Protein AF-0000000079788235 (afdb_homodimer)

Nearest PDB structures (foldseek):
  8tn6-assembly1_C  TM=3.776E-01  e=1.089E+00  synthetic construct
  6ixe-assembly1_A  TM=2.478E-01  e=4.501E+00  Homo sapiens
  8tn6-assembly1_C  TM=3.774E-01  e=1.034E+00  synthetic construct
  6ixe-assembly1_A  TM=2.475E-01  e=4.055E+00  Homo sapiens

Organism: Elysia chlorotica (NCBI:txid188477)

InterPro domains:
  IPR008733 Peroxisomal biogenesis factor 11 [PF05648] (6-147)

Solvent-accessible surface area (backbone atoms only — not comparable to full-atom values): 15759 Å² total; per-residue (Å²): 112,71,66,56,52,53,48,49,51,44,53,47,61,43,30,36,67,58,47,44,53,53,44,47,51,52,24,51,52,27,47,51,48,23,51,54,25,60,73,67,67,73,41,68,69,60,22,52,32,27,48,45,49,24,49,51,38,51,52,28,46,53,57,69,45,55,64,45,39,55,43,24,46,54,48,22,68,58,30,67,70,44,83,52,62,66,55,20,50,31,52,22,51,26,25,46,35,44,25,53,22,48,53,34,45,51,52,40,48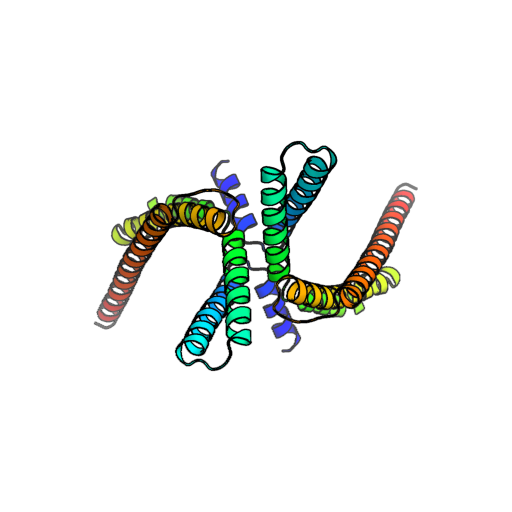,34,33,73,71,57,66,40,90,63,62,59,66,61,39,45,50,52,21,49,51,34,47,48,50,28,50,52,31,49,50,52,46,50,52,52,53,52,51,52,51,53,53,52,52,54,56,73,70,103,110,70,67,57,52,52,49,49,50,44,53,46,60,45,32,36,67,58,47,45,52,53,43,48,51,53,24,50,53,26,47,51,48,23,51,53,26,60,74,68,67,71,42,70,68,59,22,51,33,27,48,45,49,24,51,51,38,51,51,29,46,53,59,68,46,53,64,46,38,57,44,24,45,54,49,23,67,59,30,66,72,45,84,54,62,67,55,19,50,30,52,23,50,26,24,48,33,45,24,53,21,49,55,33,45,50,51,39,46,35,33,71,71,55,68,41,91,65,63,58,65,61,38,44,50,50,22,50,50,33,46,48,51,29,51,51,31,49,48,52,45,50,52,51,52,48,52,51,53,53,52,53,52,54,56,74,70,105

Radius of gyration: 24.42 Å; Cα contacts (8 Å, |Δi|>4): 331; chains: 2; bounding box: 60×58×66 Å

Sequence (316 aa):
MEVDFLDNIVKFNSLASGRDKLFRLVQYSSKFTWWYLQKYGISEELAVKLQRLSSALSTTRKFMRLGKSVDFLHGALRSIHLADHVLRYTITLSKLNQSVYLLFDHIVWAGRVGLAVIDKDKWGNLSARFWMVTIILNIIRDLYEIVGILFSEIRLRNMEVDFLDNIVKFNSLASGRDKLFRLVQYSSKFTWWYLQKYGISEELAVKLQRLSSALSTTRKFMRLGKSVDFLHGALRSIHLADHVLRYTITLSKLNQSVYLLFDHIVWAGRVGLAVIDKDKWGNLSARFWMVTIILNIIRDLYEIVGILFSEIRLRN

Secondary structure (DSSP, 8-state):
-HHHHHHHHHHHHHBHHHHHHHHHHHHHHHHHHHHHHHHHTS-HHHHHHHHHHHHHHHHHHHHHTTTHHHHHHHHHHHHTT-SSHHHHHHHHHHHHHHHHHHHHHHHHHHHHTTSS---HHHHHHHHHHHHHHHHHHHHHHHHHHHHHHHHHHHHHH-/-HHHHHHHHHHHHHBHHHHHHHHHHHHHHHHHHHHHHHHHTS-HHHHHHHHHHHHHHHHHHHHHTTTHHHHHHHHHHHHTT-SSHHHHHHHHHHHHHHHHHHHHHHHHHHHHTTSS---HHHHHHHHHHHHHHHHHHHHHHHHHHHHHHHHHHHHHH-

Structure (mmCIF, N/CA/C/O backbone):
data_AF-0000000079788235-model_v1
#
loop_
_entity.id
_entity.type
_entity.pdbx_description
1 polymer 'Peroxisomal membrane protein PEX16'
#
loop_
_atom_site.group_PDB
_atom_site.id
_atom_site.type_symbol
_atom_site.label_atom_id
_atom_site.label_alt_id
_atom_site.label_comp_id
_atom_site.label_asym_id
_atom_site.label_entity_id
_atom_site.label_seq_id
_atom_site.pdbx_PDB_ins_code
_atom_site.Cartn_x
_atom_site.Cartn_y
_atom_site.Cartn_z
_atom_site.occupancy
_atom_site.B_iso_or_equiv
_atom_site.auth_seq_id
_atom_site.auth_comp_id
_atom_site.auth_asym_id
_atom_site.auth_atom_id
_atom_site.pdbx_PDB_model_num
ATOM 1 N N . MET A 1 1 ? -23.844 14.531 -9.953 1 56.38 1 MET A N 1
ATOM 2 C CA . MET A 1 1 ? -22.906 13.758 -10.766 1 56.38 1 MET A CA 1
ATOM 3 C C . MET A 1 1 ? -21.484 13.875 -10.219 1 56.38 1 MET A C 1
ATOM 5 O O . MET A 1 1 ? -20.781 12.875 -10.102 1 56.38 1 MET A O 1
ATOM 9 N N . GLU A 1 2 ? -20.969 15.086 -9.828 1 63.16 2 GLU A N 1
ATOM 10 C CA . GLU A 1 2 ? -19.641 15.344 -9.289 1 63.16 2 GLU A CA 1
ATOM 11 C C . GLU A 1 2 ? -19.453 14.672 -7.93 1 63.16 2 GLU A C 1
ATOM 13 O O . GLU A 1 2 ? -18.422 14.047 -7.672 1 63.16 2 GLU A O 1
ATOM 18 N N . VAL A 1 3 ? -20.547 14.602 -7.184 1 67.44 3 VAL A N 1
ATOM 19 C CA . VAL A 1 3 ? -20.5 14.008 -5.852 1 67.44 3 VAL A CA 1
ATOM 20 C C . VAL A 1 3 ? -20.406 12.484 -5.961 1 67.44 3 VAL A C 1
ATOM 22 O O . VAL A 1 3 ? -19.641 11.852 -5.219 1 67.44 3 VAL A O 1
ATOM 25 N N . ASP A 1 4 ? -20.953 12.023 -6.977 1 78.88 4 ASP A N 1
ATOM 26 C CA . ASP A 1 4 ? -20.922 10.578 -7.195 1 78.88 4 ASP A CA 1
ATOM 27 C C . ASP A 1 4 ? -19.516 10.117 -7.59 1 78.88 4 ASP A C 1
ATOM 29 O O . ASP A 1 4 ? -19.047 9.086 -7.113 1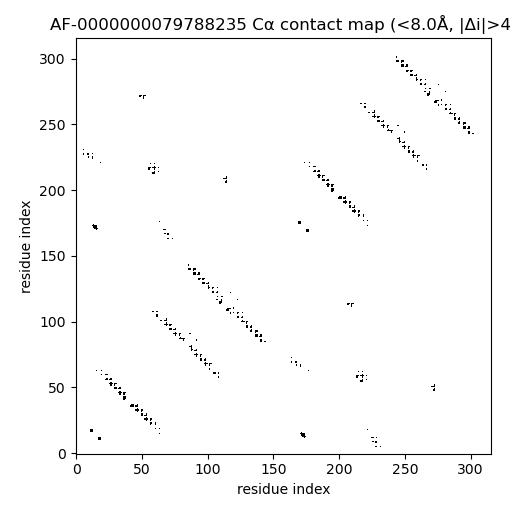 78.88 4 ASP A O 1
ATOM 33 N N . PHE A 1 5 ? -18.906 11.008 -8.445 1 83.44 5 PHE A N 1
ATOM 34 C CA . PHE A 1 5 ? -17.547 10.68 -8.883 1 83.44 5 PHE A CA 1
ATOM 35 C C . PHE A 1 5 ? -16.594 10.688 -7.699 1 83.44 5 PHE A C 1
ATOM 37 O O . PHE A 1 5 ? -15.781 9.773 -7.539 1 83.44 5 PHE A O 1
ATOM 44 N N . LEU A 1 6 ? -16.688 11.695 -6.891 1 84 6 LEU A N 1
ATOM 45 C CA . LEU A 1 6 ? -15.82 11.812 -5.727 1 84 6 LEU A CA 1
ATOM 46 C C . LEU A 1 6 ? -16.047 10.664 -4.754 1 84 6 LEU A C 1
ATOM 48 O O . LEU A 1 6 ? -15.102 10.148 -4.156 1 84 6 LEU A O 1
ATOM 52 N N . ASP A 1 7 ? -17.234 10.25 -4.711 1 87.31 7 ASP A N 1
ATOM 53 C CA . ASP A 1 7 ? -17.562 9.133 -3.836 1 87.31 7 ASP A CA 1
ATOM 54 C C . ASP A 1 7 ? -16.922 7.84 -4.34 1 87.31 7 ASP A C 1
ATOM 56 O O . ASP A 1 7 ? -16.453 7.02 -3.545 1 87.31 7 ASP A O 1
ATOM 60 N N . ASN A 1 8 ? -16.953 7.738 -5.566 1 87.75 8 ASN A N 1
ATOM 61 C CA . ASN A 1 8 ? -16.344 6.547 -6.156 1 87.75 8 ASN A CA 1
ATOM 62 C C . ASN A 1 8 ? -14.828 6.535 -5.957 1 87.75 8 ASN A C 1
ATOM 64 O O . ASN A 1 8 ? -14.234 5.477 -5.73 1 87.75 8 ASN A O 1
ATOM 68 N N . ILE A 1 9 ? -14.266 7.676 -6.066 1 87.94 9 ILE A N 1
ATOM 69 C CA . ILE A 1 9 ? -12.828 7.781 -5.867 1 87.94 9 ILE A CA 1
ATOM 70 C C . ILE A 1 9 ? -12.484 7.445 -4.418 1 87.94 9 ILE A C 1
ATOM 72 O O . ILE A 1 9 ? -11.523 6.719 -4.152 1 87.94 9 ILE A O 1
ATOM 76 N N . VAL A 1 10 ? -13.258 7.953 -3.553 1 87.12 10 VAL A N 1
ATOM 77 C CA . VAL A 1 10 ? -13.023 7.711 -2.133 1 87.12 10 VAL A CA 1
ATOM 78 C C . VAL A 1 10 ? -13.164 6.223 -1.831 1 87.12 10 VAL A C 1
ATOM 80 O O . VAL A 1 10 ? -12.352 5.652 -1.094 1 87.12 10 VAL A O 1
ATOM 83 N N . LYS A 1 11 ? -14.164 5.648 -2.385 1 86.94 11 LYS A N 1
ATOM 84 C CA . LYS A 1 11 ? -14.359 4.211 -2.205 1 86.94 11 LYS A CA 1
ATOM 85 C C . LYS A 1 11 ? -13.18 3.422 -2.764 1 86.94 11 LYS A C 1
ATOM 87 O O . LYS A 1 11 ? -12.68 2.502 -2.113 1 86.94 11 LYS A O 1
ATOM 92 N N . PHE A 1 12 ? -12.797 3.814 -3.934 1 87.75 12 PHE A N 1
ATOM 93 C CA . PHE A 1 12 ? -11.648 3.162 -4.551 1 87.75 12 PHE A CA 1
ATOM 94 C C . PHE A 1 12 ? -10.414 3.281 -3.662 1 87.75 12 PHE A C 1
ATOM 96 O O . PHE A 1 12 ? -9.688 2.307 -3.465 1 87.75 12 PHE A O 1
ATOM 103 N N . ASN A 1 13 ? -10.211 4.43 -3.09 1 86 13 ASN A N 1
ATOM 104 C CA . ASN A 1 13 ? -9.047 4.703 -2.256 1 86 13 ASN A CA 1
ATOM 105 C C . ASN A 1 13 ? -9.055 3.855 -0.988 1 86 13 ASN A C 1
ATOM 107 O O . ASN A 1 13 ? -8.008 3.658 -0.364 1 86 13 ASN A O 1
ATOM 111 N N . SER A 1 14 ? -10.188 3.387 -0.665 1 86.56 14 SER A N 1
ATOM 112 C CA . SER A 1 14 ? -10.281 2.637 0.583 1 86.56 14 SER A CA 1
ATOM 113 C C . SER A 1 14 ? -9.969 1.161 0.366 1 86.56 14 SER A C 1
ATOM 115 O O . SER A 1 14 ? -9.734 0.422 1.326 1 86.56 14 SER A O 1
ATOM 117 N N . LEU A 1 15 ? -9.852 0.758 -0.857 1 84.94 15 LEU A N 1
ATOM 118 C CA . LEU A 1 15 ? -9.656 -0.653 -1.176 1 84.94 15 LEU A CA 1
ATOM 119 C C . LEU A 1 15 ? -8.188 -0.95 -1.463 1 84.94 15 LEU A C 1
ATOM 121 O O . LEU A 1 15 ? -7.605 -0.377 -2.387 1 84.94 15 LEU A O 1
ATOM 125 N N . ALA A 1 16 ? -7.637 -1.923 -0.785 1 86.19 16 ALA A N 1
ATOM 126 C CA . ALA A 1 16 ? -6.25 -2.33 -1.005 1 86.19 16 ALA A CA 1
ATOM 127 C C . ALA A 1 16 ? -6.094 -3.033 -2.352 1 86.19 16 ALA A C 1
ATOM 129 O O . ALA A 1 16 ? -5.129 -2.783 -3.08 1 86.19 16 ALA A O 1
ATOM 130 N N . SER A 1 17 ? -7.051 -3.877 -2.719 1 86.25 17 SER A N 1
ATOM 131 C CA . SER A 1 17 ? -6.965 -4.668 -3.943 1 86.25 17 SER A CA 1
ATOM 132 C C . SER A 1 17 ? -7.02 -3.777 -5.18 1 86.25 17 SER A C 1
ATOM 134 O O . SER A 1 17 ? -6.293 -4.012 -6.152 1 86.25 17 SER A O 1
ATOM 136 N N . GLY A 1 18 ? -7.883 -2.832 -5.152 1 87.75 18 GLY A N 1
ATOM 137 C CA . GLY A 1 18 ? -7.953 -1.895 -6.262 1 87.75 18 GLY A CA 1
ATOM 138 C C . GLY A 1 18 ? -6.672 -1.114 -6.473 1 87.75 18 GLY A C 1
ATOM 139 O O . GLY A 1 18 ? -6.188 -0.995 -7.598 1 87.75 18 GLY A O 1
ATOM 140 N N . ARG A 1 19 ? -6.113 -0.685 -5.445 1 92 19 ARG A N 1
ATOM 141 C CA . ARG A 1 19 ? -4.871 0.078 -5.523 1 92 19 ARG A CA 1
ATOM 142 C C . ARG A 1 19 ? -3.723 -0.793 -6.023 1 92 19 ARG A C 1
ATOM 144 O O . ARG A 1 19 ? -2.887 -0.34 -6.809 1 92 19 ARG A O 1
ATOM 151 N N . ASP A 1 20 ? -3.689 -1.951 -5.57 1 93.19 20 ASP A N 1
ATOM 152 C CA . ASP A 1 20 ? -2.658 -2.873 -6.031 1 93.19 20 ASP A CA 1
ATOM 153 C C . ASP A 1 20 ? -2.715 -3.043 -7.551 1 93.19 20 ASP A C 1
ATOM 155 O O . ASP A 1 20 ? -1.677 -3.076 -8.211 1 93.19 20 ASP A O 1
ATOM 159 N N . LYS A 1 21 ? -3.936 -3.141 -8.078 1 94.19 21 LYS A N 1
ATOM 160 C CA . LYS A 1 21 ? -4.094 -3.291 -9.523 1 94.19 21 LYS A CA 1
ATOM 161 C C . LYS A 1 21 ? -3.576 -2.061 -10.266 1 94.19 21 LYS A C 1
ATOM 163 O O . LYS A 1 21 ? -2.941 -2.184 -11.312 1 94.19 21 LYS A O 1
ATOM 168 N N . LEU A 1 22 ? -3.906 -0.976 -9.773 1 95.5 22 LEU A N 1
ATOM 169 C CA . LEU A 1 22 ? -3.432 0.268 -10.375 1 95.5 22 LEU A CA 1
ATOM 170 C C . LEU A 1 22 ? -1.91 0.353 -10.32 1 95.5 22 LEU A C 1
ATOM 172 O O . LEU A 1 22 ? -1.268 0.696 -11.312 1 95.5 22 LEU A O 1
ATOM 176 N N . PHE A 1 23 ? -1.362 0.051 -9.219 1 97.25 23 PHE A N 1
ATOM 177 C CA . PHE A 1 23 ? 0.086 0.106 -9.055 1 97.25 23 PHE A CA 1
ATOM 178 C C . PHE A 1 23 ? 0.77 -0.907 -9.969 1 97.25 23 PHE A C 1
ATOM 180 O O . PHE A 1 23 ? 1.839 -0.633 -10.516 1 97.25 23 PHE A O 1
ATOM 187 N N . ARG A 1 24 ? 0.139 -1.961 -10.109 1 97 24 ARG A N 1
ATOM 188 C CA . ARG A 1 24 ? 0.668 -2.975 -11.016 1 97 24 ARG A CA 1
ATOM 189 C C . ARG A 1 24 ? 0.716 -2.459 -12.445 1 97 24 ARG A C 1
ATOM 191 O O . ARG A 1 24 ? 1.7 -2.674 -13.156 1 97 24 ARG A O 1
ATOM 198 N N . LEU A 1 25 ? -0.295 -1.883 -12.82 1 97.38 25 LEU A N 1
ATOM 199 C CA . LEU A 1 25 ? -0.36 -1.326 -14.164 1 97.38 25 LEU A CA 1
ATOM 200 C C . LEU A 1 25 ? 0.751 -0.305 -14.391 1 97.38 25 LEU A C 1
ATOM 202 O O . LEU A 1 25 ? 1.439 -0.341 -15.414 1 97.38 25 LEU A O 1
ATOM 206 N N . VAL A 1 26 ? 0.908 0.549 -13.492 1 98 26 VAL A N 1
ATOM 207 C CA . VAL A 1 26 ? 1.925 1.588 -13.609 1 98 26 VAL A CA 1
ATOM 208 C C . VAL A 1 26 ? 3.314 0.958 -13.57 1 98 26 VAL A C 1
ATOM 210 O O . VAL A 1 26 ? 4.203 1.348 -14.328 1 98 26 VAL A O 1
ATOM 213 N N . GLN A 1 27 ? 3.477 0.046 -12.734 1 98.06 27 GLN A N 1
ATOM 214 C CA . GLN A 1 27 ? 4.758 -0.638 -12.602 1 98.06 27 GLN A CA 1
ATOM 215 C C . GLN A 1 27 ? 5.195 -1.252 -13.922 1 98.06 27 GLN A C 1
ATOM 217 O O . GLN A 1 27 ? 6.309 -1.002 -14.398 1 98.06 27 GLN A O 1
ATOM 222 N N . TYR A 1 28 ? 4.34 -1.96 -14.523 1 97.5 28 TYR A N 1
ATOM 223 C CA . TYR A 1 28 ? 4.711 -2.699 -15.727 1 97.5 28 TYR A CA 1
ATOM 224 C C . TYR A 1 28 ? 4.801 -1.77 -16.922 1 97.5 28 TYR A C 1
ATOM 226 O O . TYR A 1 28 ? 5.598 -2 -17.844 1 97.5 28 TYR A O 1
ATOM 234 N N . SER A 1 29 ? 3.926 -0.789 -16.938 1 98.31 29 SER A N 1
ATOM 235 C CA . SER A 1 29 ? 4.098 0.235 -17.969 1 98.31 29 SER A CA 1
ATOM 236 C C . SER A 1 29 ? 5.469 0.9 -17.859 1 98.31 29 SER A C 1
ATOM 238 O O . SER A 1 29 ? 6.125 1.146 -18.859 1 98.31 29 SER A O 1
ATOM 240 N N . SER A 1 30 ? 5.875 1.156 -16.656 1 98.19 30 SER A N 1
ATOM 241 C CA . SER A 1 30 ? 7.191 1.747 -16.422 1 98.19 30 SER A CA 1
ATOM 242 C C . SER A 1 30 ? 8.305 0.798 -16.844 1 98.19 30 SER A C 1
ATOM 244 O O . SER A 1 30 ? 9.289 1.222 -17.453 1 98.19 30 SER A O 1
ATOM 246 N N . LYS A 1 31 ? 8.125 -0.399 -16.516 1 97.69 31 LYS A N 1
ATOM 247 C CA . LYS A 1 31 ? 9.125 -1.396 -16.891 1 97.69 31 LYS A CA 1
ATOM 248 C C . LYS A 1 31 ? 9.266 -1.49 -18.406 1 97.69 31 LYS A C 1
ATOM 250 O O . LYS A 1 31 ? 10.383 -1.529 -18.922 1 97.69 31 LYS A O 1
ATOM 255 N N . PHE A 1 32 ? 8.148 -1.512 -19.016 1 98.12 32 PHE A N 1
ATOM 256 C CA . PHE A 1 32 ? 8.172 -1.577 -20.469 1 98.12 32 PHE A CA 1
ATOM 257 C C . PHE A 1 32 ? 8.852 -0.344 -21.047 1 98.12 32 PHE A C 1
ATOM 259 O O . PHE A 1 32 ? 9.672 -0.455 -21.969 1 98.12 32 PHE A O 1
ATOM 266 N N . THR A 1 33 ? 8.523 0.75 -20.531 1 98.06 33 THR A N 1
ATOM 267 C CA . THR A 1 33 ? 9.023 2.012 -21.078 1 98.06 33 THR A CA 1
ATOM 268 C C . THR A 1 33 ? 10.523 2.131 -20.859 1 98.06 33 THR A C 1
ATOM 270 O O .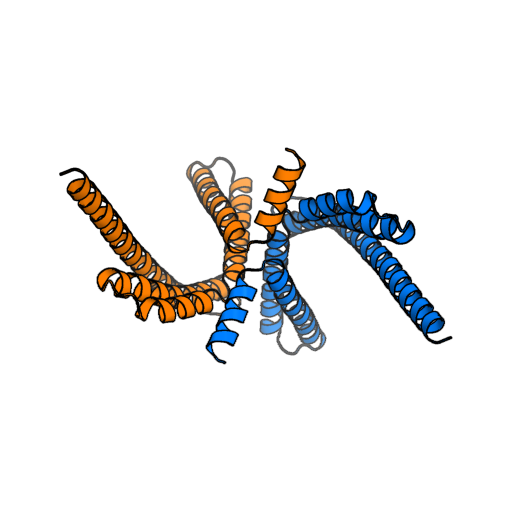 THR A 1 33 ? 11.258 2.559 -21.75 1 98.06 33 THR A O 1
ATOM 273 N N . TRP A 1 34 ? 10.984 1.759 -19.625 1 97.31 34 TRP A N 1
ATOM 274 C CA . TRP A 1 34 ? 12.422 1.911 -19.438 1 97.31 34 TRP A CA 1
ATOM 275 C C . TRP A 1 34 ? 13.195 0.898 -20.281 1 97.31 34 TRP A C 1
ATOM 277 O O . TRP A 1 34 ? 14.297 1.187 -20.75 1 97.31 34 TRP A O 1
ATOM 287 N N . TRP A 1 35 ? 12.68 -0.267 -20.453 1 97.25 35 TRP A N 1
ATOM 288 C CA . TRP A 1 35 ? 13.289 -1.229 -21.359 1 97.25 35 TRP A CA 1
ATOM 289 C C . TRP A 1 35 ? 13.414 -0.645 -22.766 1 97.25 35 TRP A C 1
ATOM 291 O O . TRP A 1 35 ? 14.477 -0.714 -23.375 1 97.25 35 TRP A O 1
ATOM 301 N N . TYR A 1 36 ? 12.281 -0.079 -23.219 1 97.62 36 TYR A N 1
ATOM 302 C CA . TYR A 1 36 ? 12.219 0.519 -24.547 1 97.62 36 TYR A CA 1
ATOM 303 C C . TYR A 1 36 ? 13.242 1.64 -24.688 1 97.62 36 TYR A C 1
ATOM 305 O O . TYR A 1 36 ? 13.945 1.727 -25.688 1 97.62 36 TYR A O 1
ATOM 313 N N . LEU A 1 37 ? 13.328 2.459 -23.719 1 97.88 37 LEU A N 1
ATOM 314 C CA . LEU A 1 37 ? 14.266 3.58 -23.734 1 97.88 37 LEU A CA 1
ATOM 315 C C . LEU A 1 37 ? 15.711 3.084 -23.75 1 97.88 37 LEU A C 1
ATOM 317 O O . LEU A 1 37 ? 16.547 3.648 -24.453 1 97.88 37 LEU A O 1
ATOM 321 N N . GLN A 1 38 ? 15.984 2.1 -23 1 96.81 38 GLN A N 1
ATOM 322 C CA . GLN A 1 38 ? 17.328 1.535 -22.969 1 96.81 38 GLN A CA 1
ATOM 323 C C . GLN A 1 38 ? 17.672 0.848 -24.297 1 96.81 38 GLN A C 1
ATOM 325 O O . GLN A 1 38 ? 18.781 1.001 -24.812 1 96.81 38 GLN A O 1
ATOM 330 N N . LYS A 1 39 ? 16.75 0.165 -24.797 1 96.88 39 LYS A N 1
ATOM 331 C CA . LYS A 1 39 ? 16.953 -0.575 -26.031 1 96.88 39 LYS A CA 1
ATOM 332 C C . LYS A 1 39 ? 17.312 0.368 -27.188 1 96.88 39 LYS A C 1
ATOM 334 O O . LYS A 1 39 ? 18.188 0.068 -28 1 96.88 39 LYS A O 1
ATOM 339 N N . TYR A 1 40 ? 16.75 1.46 -27.203 1 97.25 40 TYR A N 1
ATOM 340 C CA . TYR A 1 40 ? 16.922 2.348 -28.344 1 97.25 40 TYR A CA 1
ATOM 341 C C . TYR A 1 40 ? 17.797 3.541 -27.984 1 97.25 40 TYR A C 1
ATOM 343 O O . TYR A 1 40 ? 17.969 4.457 -28.797 1 97.25 40 TYR A O 1
ATOM 351 N N . GLY A 1 41 ? 18.25 3.619 -26.828 1 94.75 41 GLY A N 1
ATOM 352 C CA . GLY A 1 41 ? 19.203 4.633 -26.406 1 94.75 41 GLY A CA 1
ATOM 353 C C . GLY A 1 41 ? 18.625 6.035 -26.438 1 94.75 41 GLY A C 1
ATOM 354 O O . GLY A 1 41 ? 19.297 6.984 -26.844 1 94.75 41 GLY A O 1
ATOM 355 N N . ILE A 1 42 ? 17.406 6.211 -26.109 1 95.44 42 ILE A N 1
ATOM 356 C CA . ILE A 1 42 ? 16.719 7.492 -26.25 1 95.44 42 ILE A CA 1
ATOM 357 C C . ILE A 1 42 ? 17.078 8.391 -25.062 1 95.44 42 ILE A C 1
ATOM 359 O O . ILE A 1 42 ? 17.484 9.539 -25.25 1 95.44 42 ILE A O 1
ATOM 363 N N . SER A 1 43 ? 16.906 8.023 -23.734 1 95.69 43 SER A N 1
ATOM 364 C CA . SER A 1 43 ? 17.172 8.797 -22.516 1 95.69 43 SER A CA 1
ATOM 365 C C . SER A 1 43 ? 17.547 7.895 -21.359 1 95.69 43 SER A C 1
ATOM 367 O O . SER A 1 43 ? 16.688 7.238 -20.766 1 95.69 43 SER A O 1
ATOM 369 N N . GLU A 1 44 ? 18.719 8.016 -21 1 95.56 44 GLU A N 1
ATOM 370 C CA . GLU A 1 44 ? 19.203 7.207 -19.875 1 95.56 44 GLU A CA 1
ATOM 371 C C . GLU A 1 44 ? 18.656 7.715 -18.547 1 95.56 44 GLU A C 1
ATOM 373 O O . GLU A 1 44 ? 18.312 6.922 -17.656 1 95.56 44 GLU A O 1
ATOM 378 N N . GLU A 1 45 ? 18.594 8.977 -18.453 1 95.94 45 GLU A N 1
ATOM 379 C CA . GLU A 1 45 ? 18.094 9.578 -17.219 1 95.94 45 GLU A CA 1
ATOM 380 C C . GLU A 1 45 ? 16.656 9.148 -16.953 1 95.94 45 GLU A C 1
ATOM 382 O O . GLU A 1 45 ? 16.328 8.727 -15.844 1 95.94 45 GLU A O 1
ATOM 387 N N . LEU A 1 46 ? 15.828 9.234 -17.984 1 96.62 46 LEU A N 1
ATOM 388 C CA . LEU A 1 46 ? 14.438 8.844 -17.828 1 96.62 46 LEU A CA 1
ATOM 389 C C . LEU A 1 46 ? 14.32 7.348 -17.547 1 96.62 46 LEU A C 1
ATOM 391 O O . LEU A 1 46 ? 13.469 6.918 -16.766 1 96.62 46 LEU A O 1
ATOM 395 N N . ALA A 1 47 ? 15.109 6.574 -18.188 1 97.75 47 ALA A N 1
ATOM 396 C CA . ALA A 1 47 ? 15.102 5.129 -17.969 1 97.75 47 ALA A CA 1
ATOM 397 C C . ALA A 1 47 ? 15.391 4.805 -16.5 1 97.75 47 ALA A C 1
ATOM 399 O O . ALA A 1 47 ? 14.711 3.967 -15.898 1 97.75 47 ALA A O 1
ATOM 400 N N . VAL A 1 48 ? 16.344 5.512 -15.961 1 97.25 48 VAL A N 1
ATOM 401 C CA . VAL A 1 48 ? 16.734 5.27 -14.57 1 97.25 48 VAL A CA 1
ATOM 402 C C . VAL A 1 48 ? 15.586 5.672 -13.641 1 97.25 48 VAL A C 1
ATOM 404 O O . VAL A 1 48 ? 15.281 4.965 -12.68 1 97.25 48 VAL A O 1
ATOM 407 N N . LYS A 1 49 ? 14.953 6.77 -13.93 1 97.56 49 LYS A N 1
ATOM 408 C CA . LYS A 1 49 ? 13.828 7.227 -13.125 1 97.56 49 LYS A CA 1
ATOM 409 C C . LYS A 1 49 ? 12.68 6.223 -13.172 1 97.56 49 LYS A C 1
ATOM 411 O O . LYS A 1 49 ? 12.047 5.949 -12.148 1 97.56 49 LYS A O 1
ATOM 416 N N . LEU A 1 50 ? 12.469 5.715 -14.352 1 98 50 LEU A N 1
ATOM 417 C CA . LEU A 1 50 ? 11.383 4.746 -14.508 1 98 50 LEU A CA 1
ATOM 418 C C . LEU A 1 50 ? 11.727 3.439 -13.797 1 98 50 LEU A C 1
ATOM 420 O O . LEU A 1 50 ? 10.836 2.764 -13.273 1 98 50 LEU A O 1
ATOM 424 N N . GLN A 1 51 ? 12.969 3.1 -13.711 1 97.56 51 GLN A N 1
ATOM 425 C CA . GLN A 1 51 ? 13.398 1.93 -12.953 1 97.56 51 GLN A CA 1
ATOM 426 C C . GLN A 1 51 ? 13.164 2.125 -11.461 1 97.56 51 GLN A C 1
ATOM 428 O O . GLN A 1 51 ? 12.695 1.214 -10.773 1 97.56 51 GLN A O 1
ATOM 433 N N . ARG A 1 52 ? 13.469 3.281 -11.031 1 96.69 52 ARG A N 1
ATOM 434 C CA . ARG A 1 52 ? 13.25 3.598 -9.625 1 96.69 52 ARG A CA 1
ATOM 435 C C . ARG A 1 52 ? 11.766 3.566 -9.281 1 96.69 52 ARG A C 1
ATOM 437 O O . ARG A 1 52 ? 11.375 3.053 -8.234 1 96.69 52 ARG A O 1
ATOM 444 N N . LEU A 1 53 ? 11.016 4.082 -10.18 1 97.56 53 LEU A N 1
ATOM 445 C CA . LEU A 1 53 ? 9.57 4.078 -9.961 1 97.56 53 LEU A CA 1
ATOM 446 C C . LEU A 1 53 ? 9.031 2.654 -9.93 1 97.56 53 LEU A C 1
ATOM 448 O O . LEU A 1 53 ? 8.25 2.303 -9.047 1 97.56 53 LEU A O 1
ATOM 452 N N . SER A 1 54 ? 9.469 1.896 -10.906 1 97.5 54 SER A N 1
ATOM 453 C CA . SER A 1 54 ? 8.992 0.516 -10.953 1 97.5 54 SER A CA 1
ATOM 454 C C . SER A 1 54 ? 9.422 -0.257 -9.711 1 97.5 54 SER A C 1
ATOM 456 O O . SER A 1 54 ? 8.664 -1.069 -9.188 1 97.5 54 SER A O 1
ATOM 458 N N . SER A 1 55 ? 10.578 0.008 -9.227 1 96.31 55 SER A N 1
ATOM 459 C CA . SER A 1 55 ? 11.07 -0.659 -8.023 1 96.31 55 SER A CA 1
ATOM 460 C C . SER A 1 55 ? 10.281 -0.228 -6.789 1 96.31 55 SER A C 1
ATOM 462 O O . SER A 1 55 ? 9.961 -1.052 -5.93 1 96.31 55 SER A O 1
ATOM 464 N N . ALA A 1 56 ? 9.984 1.016 -6.73 1 97.12 56 ALA A N 1
ATOM 465 C CA . ALA A 1 56 ? 9.18 1.531 -5.625 1 97.12 56 ALA A CA 1
ATOM 466 C C . ALA A 1 56 ? 7.785 0.915 -5.625 1 97.12 56 ALA A C 1
ATOM 468 O O . ALA A 1 56 ? 7.262 0.546 -4.57 1 97.12 56 ALA A O 1
ATOM 469 N N . LEU A 1 57 ? 7.266 0.812 -6.773 1 97.81 57 LEU A N 1
ATOM 470 C CA . LEU A 1 57 ? 5.934 0.223 -6.895 1 97.81 57 LEU A CA 1
ATOM 471 C C . LEU A 1 57 ? 5.969 -1.268 -6.57 1 97.81 57 LEU A C 1
ATOM 473 O O . LEU A 1 57 ? 5.043 -1.792 -5.945 1 97.81 57 LEU A O 1
ATOM 477 N N . SER A 1 58 ? 7.023 -1.932 -7.012 1 97.38 58 SER A N 1
ATOM 478 C CA . SER A 1 58 ? 7.195 -3.342 -6.676 1 97.38 58 SER A CA 1
ATOM 479 C C . SER A 1 58 ? 7.262 -3.547 -5.164 1 97.38 58 SER A C 1
ATOM 481 O O . SER A 1 58 ? 6.578 -4.418 -4.621 1 97.38 58 SER A O 1
ATOM 483 N N . THR A 1 59 ? 7.977 -2.732 -4.508 1 97.38 59 THR A N 1
ATOM 484 C CA . THR A 1 59 ? 8.094 -2.785 -3.055 1 97.38 59 THR A CA 1
ATOM 485 C C . THR A 1 59 ? 6.742 -2.525 -2.395 1 97.38 59 THR A C 1
ATOM 487 O O . THR A 1 59 ? 6.332 -3.266 -1.498 1 97.38 59 THR A O 1
ATOM 490 N N . THR A 1 60 ? 6.102 -1.495 -2.863 1 97.38 60 THR A N 1
ATOM 491 C CA . THR A 1 60 ? 4.789 -1.147 -2.328 1 97.38 60 THR A CA 1
ATOM 492 C C . THR A 1 60 ? 3.828 -2.324 -2.447 1 97.38 60 THR A C 1
ATOM 494 O O . THR A 1 60 ? 3.143 -2.674 -1.485 1 97.38 60 THR A O 1
ATOM 497 N N . ARG A 1 61 ? 3.84 -2.908 -3.561 1 95.94 61 ARG A N 1
ATOM 498 C CA . ARG A 1 61 ? 2.928 -4.023 -3.799 1 95.94 61 ARG A CA 1
ATOM 499 C C . ARG A 1 61 ? 3.271 -5.211 -2.906 1 95.94 61 ARG A C 1
ATOM 501 O O . ARG A 1 61 ? 2.379 -5.93 -2.447 1 95.94 61 ARG A O 1
ATOM 508 N N . LYS A 1 62 ? 4.512 -5.395 -2.629 1 96.38 62 LYS A N 1
ATOM 509 C CA . LYS A 1 62 ? 4.902 -6.48 -1.735 1 96.38 62 LYS A CA 1
ATOM 510 C C . LYS A 1 62 ? 4.348 -6.262 -0.331 1 96.38 62 LYS A C 1
ATOM 512 O O . LYS A 1 62 ? 3.838 -7.195 0.292 1 96.38 62 LYS A O 1
ATOM 517 N N . PHE A 1 63 ? 4.383 -5.039 0.055 1 96.25 63 PHE A N 1
ATOM 518 C CA . PHE A 1 63 ? 3.867 -4.73 1.383 1 96.25 63 PHE A CA 1
ATOM 519 C C . PHE A 1 63 ? 2.346 -4.82 1.406 1 96.25 63 PHE A C 1
ATOM 521 O O . PHE A 1 63 ? 1.761 -5.277 2.391 1 96.25 63 PHE A O 1
ATOM 528 N N . MET A 1 64 ? 1.797 -4.395 0.369 1 94.38 64 MET A N 1
ATOM 529 C CA . MET A 1 64 ? 0.339 -4.43 0.306 1 94.38 64 MET A CA 1
ATOM 530 C C . MET A 1 64 ? -0.169 -5.867 0.253 1 94.38 64 MET A C 1
ATOM 532 O O . MET A 1 64 ? -1.341 -6.129 0.53 1 94.38 64 MET A O 1
ATOM 536 N N . ARG A 1 65 ? 0.687 -6.73 -0.142 1 93.94 65 ARG A N 1
ATOM 537 C CA . ARG A 1 65 ? 0.277 -8.125 -0.245 1 93.94 65 ARG A CA 1
ATOM 538 C C . ARG A 1 65 ? 0.672 -8.906 1.005 1 93.94 65 ARG A C 1
ATOM 540 O O . ARG A 1 65 ? 0.354 -10.094 1.131 1 93.94 65 ARG A O 1
ATOM 547 N N . LEU A 1 66 ? 1.253 -8.156 1.864 1 92.81 66 LEU A N 1
ATOM 548 C CA . LEU A 1 66 ? 1.516 -8.812 3.141 1 92.81 66 LEU A CA 1
ATOM 549 C C . LEU A 1 66 ? 0.213 -9.242 3.811 1 92.81 66 LEU A C 1
ATOM 551 O O . LEU A 1 66 ? -0.732 -8.453 3.896 1 92.81 66 LEU A O 1
ATOM 555 N N . GLY A 1 67 ? 0.119 -10.484 4.219 1 90.25 67 GLY A N 1
ATOM 556 C CA . GLY A 1 67 ? -1.09 -10.992 4.848 1 90.25 67 GLY A CA 1
ATOM 557 C C . GLY A 1 67 ? -2.025 -11.68 3.869 1 90.25 67 GLY A C 1
ATOM 558 O O . GLY A 1 67 ? -2.928 -12.406 4.277 1 90.25 67 GLY A O 1
ATOM 559 N N . LYS A 1 68 ? -1.824 -11.383 2.617 1 93.56 68 LYS A N 1
ATOM 560 C CA . LYS A 1 68 ? -2.695 -11.992 1.617 1 93.56 68 LYS A CA 1
ATOM 561 C C . LYS A 1 68 ? -2.559 -13.516 1.624 1 93.56 68 LYS A C 1
ATOM 563 O O . LYS A 1 68 ? -3.475 -14.227 1.207 1 93.56 68 LYS A O 1
ATOM 568 N N . SER A 1 69 ? -1.437 -14 2.066 1 94.25 69 SER A N 1
ATOM 569 C CA . SER A 1 69 ? -1.282 -15.445 2.188 1 94.25 69 SER A CA 1
ATOM 570 C C . SER A 1 69 ? -2.361 -16.047 3.084 1 94.25 69 SER A C 1
ATOM 572 O O . SER A 1 69 ? -2.887 -17.125 2.799 1 94.25 69 SER A O 1
ATOM 574 N N . VAL A 1 70 ? -2.645 -15.297 4.117 1 92.62 70 VAL A N 1
ATOM 575 C CA . VAL A 1 70 ? -3.674 -15.75 5.043 1 92.62 70 VAL A CA 1
ATOM 576 C C . VAL A 1 70 ? -5.035 -15.734 4.355 1 92.62 70 VAL A C 1
ATOM 578 O O . VAL A 1 70 ? -5.852 -16.641 4.551 1 92.62 70 VAL A O 1
ATOM 581 N N . ASP A 1 71 ? -5.234 -14.703 3.584 1 93.06 71 ASP A N 1
ATOM 582 C CA . ASP A 1 71 ? -6.477 -14.633 2.82 1 93.06 71 ASP A CA 1
ATOM 583 C C . ASP A 1 71 ? -6.625 -15.844 1.9 1 93.06 71 ASP A C 1
ATOM 585 O O . ASP A 1 71 ? -7.715 -16.406 1.779 1 93.06 71 ASP A O 1
ATOM 589 N N . PHE A 1 72 ? -5.547 -16.156 1.3 1 95.06 72 PHE A N 1
ATOM 590 C CA . PHE A 1 72 ? -5.578 -17.297 0.38 1 95.06 72 PHE A CA 1
ATOM 591 C C . PHE A 1 72 ? -5.844 -18.594 1.13 1 95.06 72 PHE A C 1
ATOM 593 O O . PHE A 1 72 ? -6.621 -19.438 0.672 1 95.06 72 PHE A O 1
ATOM 600 N N . LEU A 1 73 ? -5.207 -18.766 2.223 1 93.94 73 LEU A N 1
ATOM 601 C CA . LEU A 1 73 ? -5.422 -19.953 3.027 1 93.94 73 LEU A CA 1
ATOM 602 C C . LEU A 1 73 ? -6.871 -20.047 3.496 1 93.94 73 LEU A C 1
ATOM 604 O O . LEU A 1 73 ? -7.477 -21.109 3.467 1 93.94 73 LEU A O 1
ATOM 608 N N . HIS A 1 74 ? -7.387 -18.922 3.916 1 93.19 74 HIS A N 1
ATOM 609 C CA . HIS A 1 74 ? -8.789 -18.859 4.305 1 93.19 74 HIS A CA 1
ATOM 610 C C . HIS A 1 74 ? -9.703 -19.234 3.145 1 93.19 74 HIS A C 1
ATOM 612 O O . HIS A 1 74 ? -10.664 -19.984 3.328 1 93.19 74 HIS A O 1
ATOM 618 N N . GLY A 1 75 ? -9.383 -18.734 2.041 1 93.5 75 GLY A N 1
ATOM 619 C CA . GLY A 1 75 ? -10.148 -19.078 0.856 1 93.5 75 GLY A CA 1
ATOM 620 C C . GLY A 1 75 ? -10.047 -20.547 0.494 1 93.5 75 GLY A 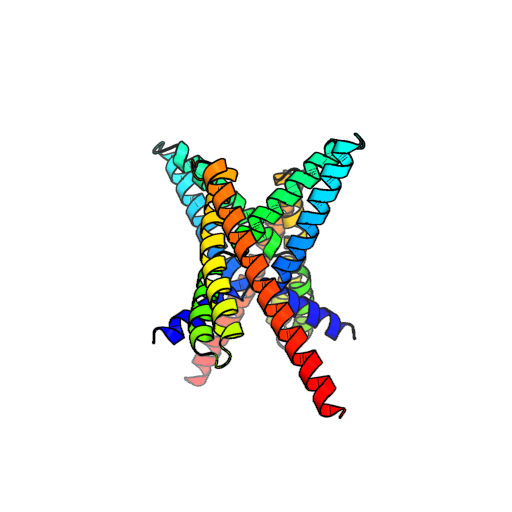C 1
ATOM 621 O O . GLY A 1 75 ? -11.031 -21.156 0.061 1 93.5 75 GLY A O 1
ATOM 622 N N . ALA A 1 76 ? -8.883 -21.094 0.665 1 94.88 76 ALA A N 1
ATOM 623 C CA . ALA A 1 76 ? -8.688 -22.516 0.388 1 94.88 76 ALA A CA 1
ATOM 624 C C . ALA A 1 76 ? -9.555 -23.375 1.308 1 94.88 76 ALA A C 1
ATOM 626 O O . ALA A 1 76 ? -10.133 -24.359 0.871 1 94.88 76 ALA A O 1
ATOM 627 N N . LEU A 1 77 ? -9.68 -23.031 2.568 1 93.06 77 LEU A N 1
ATOM 628 C CA . LEU A 1 77 ? -10.492 -23.766 3.535 1 93.06 77 LEU A CA 1
ATOM 629 C C . LEU A 1 77 ? -11.969 -23.734 3.133 1 93.06 77 LEU A C 1
ATOM 631 O O . LEU A 1 77 ? -12.703 -24.688 3.396 1 93.06 77 LEU A O 1
ATOM 635 N N . ARG A 1 78 ? -12.32 -22.719 2.48 1 92.31 78 ARG A N 1
ATOM 636 C CA . ARG A 1 78 ? -13.711 -22.578 2.066 1 92.31 78 ARG A CA 1
ATOM 637 C C . ARG A 1 78 ? -13.969 -23.344 0.773 1 92.31 78 ARG A C 1
ATOM 639 O O . ARG A 1 78 ? -15.062 -23.891 0.571 1 92.31 78 ARG A O 1
ATOM 646 N N . SER A 1 79 ? -12.961 -23.344 0 1 95.19 79 SER A N 1
ATOM 647 C CA . SER A 1 79 ? -13.156 -23.938 -1.323 1 95.19 79 SER A CA 1
ATOM 648 C C . SER A 1 79 ? -13.102 -25.453 -1.272 1 95.19 79 SER A C 1
ATOM 650 O O . SER A 1 79 ? -13.523 -26.125 -2.215 1 95.19 79 SER A O 1
ATOM 652 N N . ILE A 1 80 ? -12.68 -26.031 -0.156 1 94.94 80 ILE A N 1
ATOM 653 C CA . ILE A 1 80 ? -12.57 -27.469 -0.034 1 94.94 80 ILE A CA 1
ATOM 654 C C . ILE A 1 80 ? -13.969 -28.094 0.024 1 94.94 80 ILE A C 1
ATOM 656 O O . ILE A 1 80 ? -14.125 -29.297 -0.151 1 94.94 80 ILE A O 1
ATOM 660 N N . HIS A 1 81 ? -15.016 -27.297 0.192 1 94.25 81 HIS A N 1
ATOM 661 C CA . HIS A 1 81 ? -16.375 -27.797 0.364 1 94.25 81 HIS A CA 1
ATOM 662 C C . HIS A 1 81 ? -17.203 -27.609 -0.906 1 94.25 81 HIS A C 1
ATOM 664 O O . HIS A 1 81 ? -18.391 -27.891 -0.925 1 94.25 81 HIS A O 1
ATOM 670 N N . LEU A 1 82 ? -16.5 -27.203 -1.881 1 94.12 82 LEU A N 1
ATOM 671 C CA . LEU A 1 82 ? -17.219 -27.016 -3.133 1 94.12 82 LEU A CA 1
ATOM 672 C C . LEU A 1 82 ? -17.719 -28.344 -3.684 1 94.12 82 LEU A C 1
ATOM 674 O O . LEU A 1 82 ? -17.016 -29.359 -3.588 1 94.12 82 LEU A O 1
ATOM 678 N N . ALA A 1 83 ? -18.891 -28.344 -4.277 1 94.94 83 ALA A N 1
ATOM 679 C CA . ALA A 1 83 ? -19.516 -29.562 -4.777 1 94.94 83 ALA A CA 1
ATOM 680 C C . ALA A 1 83 ? -18.844 -30.047 -6.055 1 94.94 83 ALA A C 1
ATOM 682 O O . ALA A 1 83 ? -18.625 -31.25 -6.23 1 94.94 83 ALA A O 1
ATOM 683 N N . ASP A 1 84 ? -18.516 -29.125 -6.945 1 95.62 84 ASP A N 1
ATOM 684 C CA . ASP A 1 84 ? -17.859 -29.469 -8.195 1 95.62 84 ASP A CA 1
ATOM 685 C C . ASP A 1 84 ? -16.391 -29.859 -7.965 1 95.62 84 ASP A C 1
ATOM 687 O O . ASP A 1 84 ? -15.602 -29.031 -7.512 1 95.62 84 ASP A O 1
ATOM 691 N N . HIS A 1 85 ? -16.078 -31 -8.359 1 95.81 85 HIS A N 1
ATOM 692 C CA . HIS A 1 85 ? -14.758 -31.547 -8.039 1 95.81 85 HIS A CA 1
ATOM 693 C C . HIS A 1 85 ? -13.664 -30.781 -8.781 1 95.81 85 HIS A C 1
ATOM 695 O O . HIS A 1 85 ? -12.578 -30.562 -8.234 1 95.81 85 HIS A O 1
ATOM 701 N N . VAL A 1 86 ? -13.859 -30.469 -9.945 1 96 86 VAL A N 1
ATOM 702 C CA . VAL A 1 86 ? -12.852 -29.766 -10.734 1 96 86 VAL A CA 1
ATOM 703 C C . VAL A 1 86 ? -12.594 -28.391 -10.133 1 96 86 VAL A C 1
ATOM 705 O O . VAL A 1 86 ? -11.445 -27.984 -9.938 1 96 86 VAL A O 1
ATOM 708 N N . LEU A 1 87 ? -13.672 -27.719 -9.812 1 96.38 87 LEU A N 1
ATOM 709 C CA . LEU A 1 87 ? -13.547 -26.406 -9.211 1 96.38 87 LEU A CA 1
ATOM 710 C C . LEU A 1 87 ? -12.93 -26.484 -7.82 1 96.38 87 LEU A C 1
ATOM 712 O O . LEU A 1 87 ? -12.086 -25.672 -7.453 1 96.38 87 LEU A O 1
ATOM 716 N N . ARG A 1 88 ? -13.344 -27.531 -7.113 1 97.62 88 ARG A N 1
ATOM 717 C CA . ARG A 1 88 ? -12.82 -27.75 -5.766 1 97.62 88 ARG A CA 1
ATOM 718 C C . ARG A 1 88 ? -11.297 -27.875 -5.789 1 97.62 88 ARG A C 1
ATOM 720 O O . ARG A 1 88 ? -10.602 -27.172 -5.059 1 97.62 88 ARG A O 1
ATOM 727 N N . TYR A 1 89 ? -10.836 -28.641 -6.652 1 97.44 89 TYR A N 1
ATOM 728 C CA . TYR A 1 89 ? -9.398 -28.906 -6.672 1 97.44 89 TYR A CA 1
ATOM 729 C C . TYR A 1 89 ? -8.633 -27.75 -7.281 1 97.44 89 TYR A C 1
ATOM 731 O O . TYR A 1 89 ? -7.609 -27.312 -6.75 1 97.44 89 TYR A O 1
ATOM 739 N N . THR A 1 90 ? -9.109 -27.188 -8.328 1 97.62 90 THR A N 1
ATOM 740 C CA . THR A 1 90 ? -8.375 -26.141 -9.023 1 97.62 90 THR A CA 1
ATOM 741 C C . THR A 1 90 ? -8.305 -24.875 -8.164 1 97.62 90 THR A C 1
ATOM 743 O O . THR A 1 90 ? -7.242 -24.281 -8.016 1 97.62 90 THR A O 1
ATOM 746 N N . ILE A 1 91 ? -9.398 -24.5 -7.57 1 97.75 91 ILE A N 1
ATOM 747 C CA . ILE A 1 91 ? -9.438 -23.281 -6.785 1 97.75 91 ILE A CA 1
ATOM 748 C C . ILE A 1 91 ? -8.641 -23.469 -5.492 1 97.75 91 ILE A C 1
ATOM 750 O O . ILE A 1 91 ? -7.824 -22.625 -5.129 1 97.75 91 ILE A O 1
ATOM 754 N N . THR A 1 92 ? -8.852 -24.625 -4.844 1 98.06 92 THR A N 1
ATOM 755 C CA . THR A 1 92 ? -8.172 -24.891 -3.582 1 98.06 92 THR A CA 1
ATOM 756 C C . THR A 1 92 ? -6.664 -24.953 -3.781 1 98.06 92 THR A C 1
ATOM 758 O O . THR A 1 92 ? -5.91 -24.297 -3.061 1 98.06 92 THR A O 1
ATOM 761 N N . LEU A 1 93 ? -6.258 -25.656 -4.777 1 98.12 93 LEU A N 1
ATOM 762 C CA . LEU A 1 93 ? -4.828 -25.797 -5.035 1 98.12 93 LEU A CA 1
ATOM 763 C C . LEU A 1 93 ? -4.223 -24.469 -5.477 1 98.12 93 LEU A C 1
ATOM 765 O O . LEU A 1 93 ? -3.078 -24.172 -5.137 1 98.12 93 LEU A O 1
ATOM 769 N N . SER A 1 94 ? -4.965 -23.734 -6.238 1 98.31 94 SER A N 1
ATOM 770 C CA . SER A 1 94 ? -4.484 -22.438 -6.676 1 98.31 94 SER A CA 1
ATOM 771 C C . SER A 1 94 ? -4.25 -21.5 -5.488 1 98.31 94 SER A C 1
ATOM 773 O O . SER A 1 94 ? -3.211 -20.844 -5.41 1 98.31 94 SER A O 1
ATOM 775 N N . LYS A 1 95 ? -5.156 -21.484 -4.609 1 97.94 95 LYS A N 1
ATOM 776 C CA . LYS A 1 95 ? -5.047 -20.609 -3.439 1 97.94 95 LYS A CA 1
ATOM 777 C C . LYS A 1 95 ? -3.883 -21.031 -2.547 1 97.94 95 LYS A C 1
ATOM 779 O O . LYS A 1 95 ? -3.145 -20.188 -2.035 1 97.94 95 LYS A O 1
ATOM 784 N N . LEU A 1 96 ? -3.74 -22.312 -2.371 1 98 96 LEU A N 1
ATOM 785 C CA . LEU A 1 96 ? -2.607 -22.828 -1.604 1 98 96 LEU A CA 1
ATOM 786 C C . LEU A 1 96 ? -1.287 -22.453 -2.27 1 98 96 LEU A C 1
ATOM 788 O O . LEU A 1 96 ? -0.354 -22 -1.597 1 98 96 LEU A O 1
ATOM 792 N N . ASN A 1 97 ? -1.297 -22.688 -3.508 1 98.38 97 ASN A N 1
ATOM 793 C CA . ASN A 1 97 ? -0.107 -22.359 -4.285 1 98.38 97 ASN A CA 1
ATOM 794 C C . ASN A 1 97 ? 0.215 -20.859 -4.199 1 98.38 97 ASN A C 1
ATOM 796 O O . ASN A 1 97 ? 1.379 -20.484 -4.062 1 98.38 97 ASN A O 1
ATOM 800 N N . GLN A 1 98 ? -0.759 -20.094 -4.277 1 97.81 98 GLN A N 1
ATOM 801 C CA . GLN A 1 98 ? -0.571 -18.641 -4.18 1 97.81 98 GLN A CA 1
ATOM 802 C C . GLN A 1 98 ? -0.003 -18.25 -2.816 1 97.81 98 GLN A C 1
ATOM 804 O O . GLN A 1 98 ? 0.833 -17.359 -2.723 1 97.81 98 GLN A O 1
ATOM 809 N N . SER A 1 99 ? -0.521 -18.875 -1.851 1 97.5 99 SER A N 1
ATOM 810 C CA . SER A 1 99 ? -0.035 -18.594 -0.506 1 97.5 99 SER A CA 1
ATOM 811 C C . SER A 1 99 ? 1.461 -18.859 -0.388 1 97.5 99 SER A C 1
ATOM 813 O O . SER A 1 99 ? 2.205 -18.047 0.151 1 97.5 99 SER A O 1
ATOM 815 N N . VAL A 1 100 ? 1.865 -19.906 -0.913 1 97.38 100 VAL A N 1
ATOM 816 C CA . VAL A 1 100 ? 3.273 -20.297 -0.873 1 97.38 100 VAL A CA 1
ATOM 817 C C . VAL A 1 100 ? 4.086 -19.359 -1.764 1 97.38 100 VAL A C 1
ATOM 819 O O . VAL A 1 100 ? 5.172 -18.906 -1.38 1 97.38 100 VAL A O 1
ATOM 822 N N . TYR A 1 101 ? 3.576 -19.094 -2.957 1 98 101 TYR A N 1
ATOM 823 C CA . TYR A 1 101 ? 4.215 -18.172 -3.877 1 98 101 TYR A CA 1
ATOM 824 C C . TYR A 1 101 ? 4.52 -16.844 -3.184 1 98 101 TYR A C 1
ATOM 826 O O . TYR A 1 101 ? 5.629 -16.312 -3.301 1 98 101 TYR A O 1
ATOM 834 N N . LEU A 1 102 ? 3.604 -16.328 -2.428 1 97.38 102 LEU A N 1
ATOM 835 C CA . LEU A 1 102 ? 3.762 -15.031 -1.79 1 97.38 102 LEU A CA 1
ATOM 836 C C . LEU A 1 102 ? 4.875 -15.07 -0.749 1 97.38 102 LEU A C 1
ATOM 838 O O . LEU A 1 102 ? 5.605 -14.086 -0.581 1 97.38 102 LEU A O 1
ATOM 842 N N . LEU A 1 103 ? 4.996 -16.141 -0.065 1 96.38 103 LEU A N 1
ATOM 843 C CA . LEU A 1 103 ? 6.074 -16.281 0.908 1 96.38 103 LEU A CA 1
ATOM 844 C C . LEU A 1 103 ? 7.434 -16.188 0.227 1 96.38 103 LEU A C 1
ATOM 846 O O . LEU A 1 103 ? 8.312 -15.453 0.678 1 96.38 103 LEU A O 1
ATOM 850 N N . PHE A 1 104 ? 7.547 -16.875 -0.837 1 97.5 104 PHE A N 1
ATOM 851 C CA . PHE A 1 104 ? 8.812 -16.859 -1.566 1 97.5 104 PHE A CA 1
ATOM 852 C C . PHE A 1 104 ? 9.047 -15.492 -2.195 1 97.5 104 PHE A C 1
ATOM 854 O O . PHE A 1 104 ? 10.188 -15.016 -2.242 1 97.5 104 PHE A O 1
ATOM 861 N N . ASP A 1 105 ? 7.992 -14.969 -2.662 1 97.19 105 ASP A N 1
ATOM 862 C CA . ASP A 1 105 ? 8.086 -13.641 -3.266 1 97.19 105 ASP A CA 1
ATOM 863 C C . ASP A 1 105 ? 8.594 -12.617 -2.258 1 97.19 105 ASP A C 1
ATOM 865 O O . ASP A 1 105 ? 9.391 -11.734 -2.605 1 97.19 105 ASP A O 1
ATOM 869 N N . HIS A 1 106 ? 8.195 -12.703 -1.022 1 97.69 106 HIS A N 1
ATOM 870 C CA . HIS A 1 106 ? 8.656 -11.797 0.021 1 97.69 106 HIS A CA 1
ATOM 871 C C . HIS A 1 106 ? 10.117 -12.062 0.376 1 97.69 106 HIS A C 1
ATOM 873 O O . HIS A 1 106 ? 10.859 -11.133 0.675 1 97.69 106 HIS A O 1
ATOM 879 N N . ILE A 1 107 ? 10.477 -13.273 0.33 1 97.5 107 ILE A N 1
ATOM 880 C CA . ILE A 1 107 ? 11.875 -13.625 0.573 1 97.5 107 ILE A CA 1
ATOM 881 C C . ILE A 1 107 ? 12.758 -13.008 -0.507 1 97.5 107 ILE A C 1
ATOM 883 O O . ILE A 1 107 ? 13.789 -12.398 -0.204 1 97.5 107 ILE A O 1
ATOM 887 N N . VAL A 1 108 ? 12.359 -13.148 -1.697 1 97.56 108 VAL A N 1
ATOM 888 C CA . VAL A 1 108 ? 13.102 -12.586 -2.822 1 97.56 108 VAL A CA 1
ATOM 889 C C . VAL A 1 108 ? 13.219 -11.07 -2.654 1 97.56 108 VAL A C 1
ATOM 891 O O . VAL A 1 108 ? 14.297 -10.5 -2.854 1 97.56 108 VAL A O 1
ATOM 894 N N . TRP A 1 109 ? 12.141 -10.477 -2.291 1 97.19 109 TRP A N 1
ATOM 895 C CA . TRP A 1 109 ? 12.141 -9.023 -2.113 1 97.19 109 TRP A CA 1
ATOM 896 C C . TRP A 1 109 ? 13.102 -8.617 -0.999 1 97.19 109 TRP A C 1
ATOM 898 O O . TRP A 1 109 ? 13.844 -7.641 -1.138 1 97.19 109 TRP A O 1
ATOM 908 N N . ALA A 1 110 ? 13.086 -9.344 0.128 1 96.88 110 ALA A N 1
ATOM 909 C CA . ALA A 1 110 ? 13.961 -9.031 1.251 1 96.88 110 ALA A CA 1
ATOM 910 C C . ALA A 1 110 ? 15.43 -9.047 0.821 1 96.88 110 ALA A C 1
ATOM 912 O O . ALA A 1 110 ? 16.219 -8.211 1.259 1 96.88 110 ALA A O 1
ATOM 913 N N . GLY A 1 111 ? 15.734 -9.992 -0.006 1 96.5 111 GLY A N 1
ATOM 914 C CA . GLY A 1 111 ? 17.078 -10.031 -0.552 1 96.5 111 GLY A CA 1
ATOM 915 C C . GLY A 1 111 ? 17.391 -8.875 -1.482 1 96.5 111 GLY A C 1
ATOM 916 O O . GLY A 1 111 ? 18.469 -8.289 -1.423 1 96.5 111 GLY A O 1
ATOM 917 N N . ARG A 1 112 ? 16.391 -8.555 -2.244 1 94.75 112 ARG A N 1
ATOM 918 C CA . ARG A 1 112 ? 16.562 -7.5 -3.244 1 94.75 112 ARG A CA 1
ATOM 919 C C . ARG A 1 112 ? 16.844 -6.156 -2.58 1 94.75 112 ARG A C 1
ATOM 921 O O . ARG A 1 112 ? 17.672 -5.379 -3.053 1 94.75 112 ARG A O 1
ATOM 928 N N . VAL A 1 113 ? 16.172 -5.887 -1.448 1 94 113 VAL A N 1
ATOM 929 C CA . VAL A 1 113 ? 16.312 -4.57 -0.835 1 94 113 VAL A CA 1
ATOM 930 C C . VAL A 1 113 ? 17.422 -4.602 0.211 1 94 113 VAL A C 1
ATOM 932 O O . VAL A 1 113 ? 17.703 -3.596 0.873 1 94 113 VAL A O 1
ATOM 935 N N . GLY A 1 114 ? 18.016 -5.797 0.478 1 94.31 114 GLY A N 1
ATOM 936 C CA . GLY A 1 114 ? 19.188 -5.91 1.343 1 94.31 114 GLY A CA 1
ATOM 937 C C . GLY A 1 114 ? 18.828 -6.168 2.795 1 94.31 114 GLY A C 1
ATOM 938 O O . GLY A 1 114 ? 19.609 -5.859 3.695 1 94.31 114 GLY A O 1
ATOM 939 N N . LEU A 1 115 ? 17.656 -6.695 3.002 1 96 115 LEU A N 1
ATOM 940 C CA . LEU A 1 115 ? 17.25 -7.02 4.363 1 96 115 LEU A CA 1
ATOM 941 C C . LEU A 1 115 ? 17.781 -8.383 4.781 1 96 115 LEU A C 1
ATOM 943 O O . LEU A 1 115 ? 17.906 -8.664 5.977 1 96 115 LEU A O 1
ATOM 947 N N . ALA A 1 116 ? 18.031 -9.188 3.789 1 95.56 116 ALA A N 1
ATOM 948 C CA . ALA A 1 116 ? 18.547 -10.539 4.039 1 95.56 116 ALA A CA 1
ATOM 949 C C . ALA A 1 116 ? 19.484 -10.984 2.92 1 95.56 116 ALA A C 1
ATOM 951 O O . ALA A 1 116 ? 19.328 -10.57 1.769 1 95.56 116 ALA A O 1
ATOM 952 N N . VAL A 1 117 ? 20.406 -11.711 3.348 1 95.56 117 VAL A N 1
ATOM 953 C CA . VAL A 1 117 ? 21.266 -12.352 2.363 1 95.56 117 VAL A CA 1
ATOM 954 C C . VAL A 1 117 ? 20.672 -13.695 1.945 1 95.56 117 VAL A C 1
ATOM 956 O O . VAL A 1 117 ? 20.531 -14.602 2.766 1 95.56 117 VAL A O 1
ATOM 959 N N . ILE A 1 118 ? 20.297 -13.711 0.742 1 97 118 ILE A N 1
ATOM 960 C CA . ILE A 1 118 ? 19.656 -14.938 0.29 1 97 118 ILE A CA 1
ATOM 961 C C . ILE A 1 118 ? 20.234 -15.367 -1.056 1 97 118 ILE A C 1
ATOM 963 O O . ILE A 1 118 ? 20.938 -14.594 -1.71 1 97 118 ILE A O 1
ATOM 967 N N . ASP A 1 119 ? 20.016 -16.609 -1.431 1 97.56 119 ASP A N 1
ATOM 968 C CA . ASP A 1 119 ? 20.281 -17.094 -2.783 1 97.56 119 ASP A CA 1
ATOM 969 C C . ASP A 1 119 ? 19.203 -16.609 -3.754 1 97.56 119 ASP A C 1
ATOM 971 O O . ASP A 1 119 ? 18.188 -17.281 -3.93 1 97.56 119 ASP A O 1
ATOM 975 N N . LYS A 1 120 ? 19.516 -15.562 -4.387 1 93.56 120 LYS A N 1
ATOM 976 C CA . LYS A 1 120 ? 18.516 -14.891 -5.223 1 93.56 120 LYS A CA 1
ATOM 977 C C . LYS A 1 120 ? 18.031 -15.812 -6.34 1 93.56 120 LYS A C 1
ATOM 979 O O . LYS A 1 120 ? 16.844 -15.812 -6.68 1 93.56 120 LYS A O 1
ATOM 984 N N . ASP A 1 121 ? 18.844 -16.5 -6.93 1 95.88 121 ASP A N 1
ATOM 985 C CA . ASP A 1 121 ? 18.469 -17.391 -8.031 1 95.88 121 ASP A CA 1
ATOM 986 C C . ASP A 1 121 ? 17.547 -18.5 -7.547 1 95.88 121 ASP A C 1
ATOM 988 O O . ASP A 1 121 ? 16.531 -18.797 -8.172 1 95.88 121 ASP A O 1
ATOM 992 N N . LYS A 1 122 ? 17.953 -19.094 -6.461 1 97.31 122 LYS A N 1
ATOM 993 C CA . LYS A 1 122 ? 17.156 -20.188 -5.922 1 97.31 122 LYS A CA 1
ATOM 994 C C . LYS A 1 122 ? 15.734 -19.734 -5.586 1 97.31 122 LYS A C 1
ATOM 996 O O . LYS A 1 122 ? 14.758 -20.281 -6.094 1 97.31 122 LYS A O 1
ATOM 1001 N N . TRP A 1 123 ? 15.711 -18.703 -4.848 1 97.19 123 TRP A N 1
ATOM 1002 C CA . TRP A 1 123 ? 14.406 -18.25 -4.375 1 97.19 123 TRP A CA 1
ATOM 1003 C C . TRP A 1 123 ? 13.609 -17.609 -5.508 1 97.19 123 TRP A C 1
ATOM 1005 O O . TRP A 1 123 ? 12.383 -17.719 -5.551 1 97.19 123 TRP A O 1
ATOM 1015 N N . GLY A 1 124 ? 14.266 -16.922 -6.371 1 97.12 124 GLY A N 1
ATOM 1016 C CA . GLY A 1 124 ? 13.609 -16.359 -7.543 1 97.12 124 GLY A CA 1
ATOM 1017 C C . GLY A 1 124 ? 12.969 -17.422 -8.422 1 97.12 124 GLY A C 1
ATOM 1018 O O . GLY A 1 124 ? 11.828 -17.266 -8.859 1 97.12 124 GLY A O 1
ATOM 1019 N N . ASN A 1 125 ? 13.703 -18.469 -8.609 1 97.44 125 ASN A N 1
ATOM 1020 C CA . ASN A 1 125 ? 13.203 -19.562 -9.43 1 97.44 125 ASN A CA 1
ATOM 1021 C C . ASN A 1 125 ? 12.016 -20.266 -8.766 1 97.44 125 ASN A C 1
ATOM 1023 O O . ASN A 1 125 ? 11.039 -20.594 -9.438 1 97.44 125 ASN A O 1
ATOM 1027 N N . LEU A 1 126 ? 12.148 -20.469 -7.516 1 97.44 126 LEU A N 1
ATOM 1028 C CA . LEU A 1 126 ? 11.055 -21.094 -6.785 1 97.44 126 LEU A CA 1
ATOM 1029 C C . LEU A 1 126 ? 9.789 -20.25 -6.859 1 97.44 126 LEU A C 1
ATOM 1031 O O . LEU A 1 126 ? 8.711 -20.766 -7.141 1 97.44 126 LEU A O 1
ATOM 1035 N N . SER A 1 127 ? 10 -18.953 -6.578 1 97.56 127 SER A N 1
ATOM 1036 C CA . SER A 1 127 ? 8.867 -18.031 -6.672 1 97.56 127 SER A CA 1
ATOM 1037 C C . SER A 1 127 ? 8.219 -18.094 -8.055 1 97.56 127 SER A C 1
ATOM 1039 O O . SER A 1 127 ? 6.996 -18.203 -8.164 1 97.56 127 SER A O 1
ATOM 1041 N N . ALA A 1 128 ? 8.969 -18.141 -9.039 1 97.25 128 ALA A N 1
ATOM 1042 C CA . ALA A 1 128 ? 8.477 -18.172 -10.414 1 97.25 128 ALA A CA 1
ATOM 1043 C C . ALA A 1 128 ? 7.711 -19.453 -10.703 1 97.25 128 ALA A C 1
ATOM 1045 O O . ALA A 1 128 ? 6.68 -19.438 -11.383 1 97.25 128 ALA A O 1
ATOM 1046 N N . ARG A 1 129 ? 8.203 -20.516 -10.25 1 98 129 ARG A N 1
ATOM 1047 C CA . ARG A 1 129 ? 7.559 -21.812 -10.461 1 98 129 ARG A CA 1
ATOM 1048 C C . ARG A 1 129 ? 6.176 -21.844 -9.812 1 98 129 ARG A C 1
ATOM 1050 O O . ARG A 1 129 ? 5.207 -22.297 -10.43 1 98 129 ARG A O 1
ATOM 1057 N N . PHE A 1 130 ? 6.168 -21.422 -8.641 1 98.25 130 PHE A N 1
ATOM 1058 C CA . PHE A 1 130 ? 4.879 -21.406 -7.957 1 98.25 130 PHE A CA 1
ATOM 1059 C C . PHE A 1 130 ? 3.908 -20.453 -8.648 1 98.25 130 PHE A C 1
ATOM 1061 O O . PHE A 1 130 ? 2.711 -20.734 -8.734 1 98.25 130 PHE A O 1
ATOM 1068 N N . TRP A 1 131 ? 4.41 -19.406 -9.055 1 96.69 131 TRP A N 1
ATOM 1069 C CA . TRP A 1 131 ? 3.568 -18.469 -9.797 1 96.69 131 TRP A CA 1
ATOM 1070 C C . TRP A 1 131 ? 3.025 -19.109 -11.07 1 96.69 131 TRP A C 1
ATOM 1072 O O . TRP A 1 131 ? 1.845 -18.969 -11.391 1 96.69 131 TRP A O 1
ATOM 1082 N N . MET A 1 132 ? 3.834 -19.828 -11.727 1 97.88 132 MET A N 1
ATOM 1083 C CA . MET A 1 132 ? 3.43 -20.469 -12.969 1 97.88 132 MET A CA 1
ATOM 1084 C C . MET A 1 132 ? 2.324 -21.484 -12.719 1 97.88 132 MET A C 1
ATOM 1086 O O . MET A 1 132 ? 1.36 -21.562 -13.484 1 97.88 132 MET A O 1
ATOM 1090 N N . VAL A 1 133 ? 2.514 -22.203 -11.727 1 98.12 133 VAL A N 1
ATOM 1091 C CA . VAL A 1 133 ? 1.513 -23.203 -11.375 1 98.12 133 VAL A CA 1
ATOM 1092 C C . VAL A 1 133 ? 0.17 -22.531 -11.117 1 98.12 133 VAL A C 1
ATOM 1094 O O . VAL A 1 133 ? -0.875 -23.016 -11.547 1 98.12 133 VAL A O 1
ATOM 1097 N N . THR A 1 134 ? 0.219 -21.453 -10.422 1 96.69 134 THR A N 1
ATOM 1098 C CA . THR A 1 134 ? -1.003 -20.703 -10.156 1 96.69 134 THR A CA 1
ATOM 1099 C C . THR A 1 134 ? -1.689 -20.312 -11.461 1 96.69 134 THR A C 1
ATOM 1101 O O . THR A 1 134 ? -2.904 -20.453 -11.602 1 96.69 134 THR A O 1
ATOM 1104 N N . ILE A 1 135 ? -0.955 -19.875 -12.352 1 96.25 135 ILE A N 1
ATOM 1105 C CA . ILE A 1 135 ? -1.485 -19.438 -13.641 1 96.25 135 ILE A CA 1
ATOM 1106 C C . ILE A 1 135 ? -2.135 -20.625 -14.359 1 96.25 135 ILE A C 1
ATOM 1108 O O . ILE A 1 135 ? -3.252 -20.516 -14.867 1 96.25 135 ILE A O 1
ATOM 1112 N N . ILE A 1 136 ? -1.458 -21.656 -14.352 1 98.06 136 ILE A N 1
ATOM 1113 C CA . ILE A 1 136 ? -1.953 -22.859 -15.023 1 98.06 136 ILE A CA 1
ATOM 1114 C C . ILE A 1 136 ? -3.275 -23.297 -14.398 1 98.06 136 ILE A C 1
ATOM 1116 O O . ILE A 1 136 ? -4.25 -23.562 -15.109 1 98.06 136 ILE A O 1
ATOM 1120 N N . LEU A 1 137 ? -3.328 -23.375 -13.117 1 97.94 137 LEU A N 1
ATOM 1121 C CA . LEU A 1 137 ? -4.535 -23.797 -12.414 1 97.94 137 LEU A CA 1
ATOM 1122 C C . LEU A 1 137 ? -5.688 -22.844 -12.695 1 97.94 137 LEU A C 1
ATOM 1124 O O . LEU A 1 137 ? -6.828 -23.266 -12.875 1 97.94 137 LEU A O 1
ATOM 1128 N N . ASN A 1 138 ? -5.402 -21.609 -12.719 1 96.56 138 ASN A N 1
ATOM 1129 C CA . ASN A 1 138 ? -6.434 -20.625 -13 1 96.56 138 ASN A CA 1
ATOM 1130 C C . ASN A 1 138 ? -6.945 -20.734 -14.438 1 96.56 138 ASN A C 1
ATOM 1132 O O . ASN A 1 138 ? -8.141 -20.578 -14.688 1 96.56 138 ASN A O 1
ATOM 1136 N N . ILE A 1 139 ? -6.074 -21.016 -15.312 1 97.38 139 ILE A N 1
ATOM 1137 C CA . ILE A 1 139 ? -6.469 -21.172 -16.703 1 97.38 139 ILE A CA 1
ATOM 1138 C C . ILE A 1 139 ? -7.375 -22.391 -16.844 1 97.38 139 ILE A C 1
ATOM 1140 O O . ILE A 1 139 ? -8.414 -22.328 -17.516 1 97.38 139 ILE A O 1
ATOM 1144 N N . ILE A 1 140 ? -6.98 -23.453 -16.234 1 97.69 140 ILE A N 1
ATOM 1145 C CA . ILE A 1 140 ? -7.785 -24.672 -16.25 1 97.69 140 ILE A CA 1
ATOM 1146 C C . ILE A 1 140 ? -9.172 -24.391 -15.688 1 97.69 140 ILE A C 1
ATOM 1148 O O . ILE A 1 140 ? -10.188 -24.781 -16.266 1 97.69 140 ILE A O 1
ATOM 1152 N N . ARG A 1 141 ? -9.188 -23.734 -14.562 1 97.12 141 ARG A N 1
ATOM 1153 C CA . ARG A 1 141 ? -10.453 -23.391 -13.922 1 97.12 141 ARG A CA 1
ATOM 1154 C C . ARG A 1 141 ? -11.312 -22.516 -14.836 1 97.12 141 ARG A C 1
ATOM 1156 O O . ARG A 1 141 ? -12.5 -22.781 -15.016 1 97.12 141 ARG A O 1
ATOM 1163 N N . ASP A 1 142 ? -10.711 -21.547 -15.406 1 97 142 ASP A N 1
ATOM 1164 C CA . ASP A 1 142 ? -11.445 -20.625 -16.281 1 97 142 ASP A CA 1
ATOM 1165 C C . ASP A 1 142 ? -11.984 -21.359 -17.5 1 97 142 ASP A C 1
ATOM 1167 O O . ASP A 1 142 ? -13.133 -21.141 -17.906 1 97 142 ASP A O 1
ATOM 1171 N N . LEU A 1 143 ? -11.18 -22.172 -18.125 1 97.12 143 LEU A N 1
ATOM 1172 C CA . LEU A 1 143 ? -11.609 -22.938 -19.297 1 97.12 143 LEU A CA 1
ATOM 1173 C C . LEU A 1 143 ? -12.766 -23.875 -18.922 1 97.12 143 LEU A C 1
ATOM 1175 O O . LEU A 1 143 ? -13.734 -24 -19.672 1 97.12 143 LEU A O 1
ATOM 1179 N N . TYR A 1 144 ? -12.648 -24.5 -17.812 1 9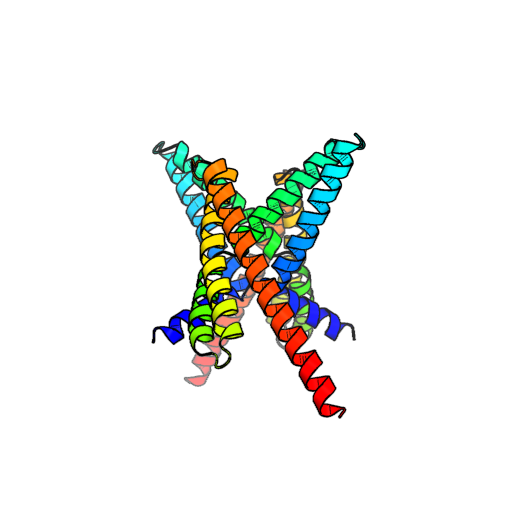5.94 144 TYR A N 1
ATOM 1180 C CA . TYR A 1 144 ? -13.688 -25.391 -17.328 1 95.94 144 TYR A CA 1
ATOM 1181 C C . TYR A 1 144 ? -15.016 -24.656 -17.156 1 95.94 144 TYR A C 1
ATOM 1183 O O . TYR A 1 144 ? -16.062 -25.141 -17.594 1 95.94 144 TYR A O 1
ATOM 1191 N N . GLU A 1 145 ? -14.914 -23.5 -16.531 1 95.06 145 GLU A N 1
ATOM 1192 C CA . GLU A 1 145 ? -16.125 -22.719 -16.312 1 95.06 145 GLU A CA 1
ATOM 1193 C C . GLU A 1 145 ? -16.703 -22.219 -17.641 1 95.06 145 GLU A C 1
ATOM 1195 O O . GLU A 1 145 ? -17.922 -22.219 -17.812 1 95.06 145 GLU A O 1
ATOM 1200 N N . ILE A 1 146 ? -15.852 -21.828 -18.516 1 95.56 146 ILE A N 1
ATOM 1201 C CA . ILE A 1 146 ? -16.297 -21.312 -19.812 1 95.56 146 ILE A CA 1
ATOM 1202 C C . ILE A 1 146 ? -16.984 -22.422 -20.594 1 95.56 146 ILE A C 1
ATOM 1204 O O . ILE A 1 146 ? -18.062 -22.219 -21.156 1 95.56 146 ILE A O 1
ATOM 1208 N N . VAL A 1 147 ? -16.422 -23.578 -20.641 1 94.38 147 VAL A N 1
ATOM 1209 C CA . VAL A 1 147 ? -16.984 -24.719 -21.359 1 94.38 147 VAL A CA 1
ATOM 1210 C C . VAL A 1 147 ? -18.328 -25.109 -20.719 1 94.38 147 VAL A C 1
ATOM 1212 O O . VAL A 1 147 ? -19.281 -25.422 -21.438 1 94.38 147 VAL A O 1
ATOM 1215 N N . GLY A 1 148 ? -18.375 -25.109 -19.391 1 91.06 148 GLY A N 1
ATOM 1216 C CA . GLY A 1 148 ? -19.609 -25.391 -18.703 1 91.06 148 GLY A CA 1
ATOM 1217 C C . GLY A 1 148 ? -20.734 -24.438 -19.078 1 91.06 148 GLY A C 1
ATOM 1218 O O . GLY A 1 148 ? -21.875 -24.859 -19.297 1 91.06 148 GLY A O 1
ATOM 1219 N N . ILE A 1 149 ? -20.422 -23.172 -19.156 1 91.62 149 ILE A N 1
ATOM 1220 C CA . ILE A 1 149 ? -21.406 -22.156 -19.5 1 91.62 149 ILE A CA 1
ATOM 1221 C C . ILE A 1 149 ? -21.859 -22.328 -20.953 1 91.62 149 ILE A C 1
ATOM 1223 O O . ILE A 1 149 ? -23.047 -22.219 -21.25 1 91.62 149 ILE A O 1
ATOM 1227 N N . LEU A 1 150 ? -20.891 -22.609 -21.797 1 90.56 150 LEU A N 1
ATOM 1228 C CA . LEU A 1 150 ? -21.219 -22.781 -23.203 1 90.56 150 LEU A CA 1
ATOM 1229 C C . LEU A 1 150 ? -22.109 -24 -23.406 1 90.56 150 LEU A C 1
ATOM 1231 O O . LEU A 1 150 ? -23.062 -23.953 -24.203 1 90.56 150 LEU A O 1
ATOM 1235 N N . PHE A 1 151 ? -21.875 -25.016 -22.734 1 89.75 151 PHE A N 1
ATOM 1236 C CA . PHE A 1 151 ? -22.672 -26.234 -22.859 1 89.75 151 PHE A CA 1
ATOM 1237 C C . PHE A 1 151 ? -24.062 -26.031 -22.297 1 89.75 151 PHE A C 1
ATOM 1239 O O . PHE A 1 151 ? -25.047 -26.547 -22.844 1 89.75 151 PHE A O 1
ATOM 1246 N N . SER A 1 152 ? -24.188 -25.344 -21.188 1 89 152 SER A N 1
ATOM 1247 C CA . SER A 1 152 ? -25.5 -25.062 -20.609 1 89 152 SER A CA 1
ATOM 1248 C C . SER A 1 152 ? -26.344 -24.188 -21.531 1 89 152 SER A C 1
ATOM 1250 O O . SER A 1 152 ? -27.562 -24.375 -21.625 1 89 152 SER A O 1
ATOM 1252 N N . GLU A 1 153 ? -25.703 -23.281 -22.141 1 86.81 153 GLU A N 1
ATOM 1253 C CA . GLU A 1 153 ? -26.406 -22.406 -23.078 1 86.81 153 GLU A CA 1
ATOM 1254 C C . GLU A 1 153 ? -26.906 -23.188 -24.297 1 86.81 153 GLU A C 1
ATOM 1256 O O . GLU A 1 153 ? -28.016 -22.953 -24.781 1 86.81 153 GLU A O 1
ATOM 1261 N N . ILE A 1 154 ? -26.141 -24.094 -24.766 1 84.88 154 ILE A N 1
ATOM 1262 C CA . ILE A 1 154 ? -26.516 -24.922 -25.906 1 84.88 154 ILE A CA 1
ATOM 1263 C C . ILE A 1 154 ? -27.672 -25.844 -25.516 1 84.88 154 ILE A C 1
ATOM 1265 O O . ILE A 1 154 ? -28.594 -26.062 -26.312 1 84.88 154 ILE A O 1
ATOM 1269 N N . ARG A 1 155 ? -27.75 -26.281 -24.328 1 84.94 155 ARG A N 1
ATOM 1270 C CA . ARG A 1 155 ? -28.828 -27.141 -23.859 1 84.94 155 ARG A CA 1
ATOM 1271 C C . ARG A 1 155 ? -30.125 -26.359 -23.719 1 84.94 155 ARG A C 1
ATOM 1273 O O . ARG A 1 155 ? -31.203 -26.891 -23.984 1 84.94 155 ARG A O 1
ATOM 1280 N N . LEU A 1 156 ? -30.047 -25.109 -23.266 1 78.88 156 LEU A N 1
ATOM 1281 C CA . LEU A 1 156 ? -31.234 -24.266 -23.094 1 78.88 156 LEU A CA 1
ATOM 1282 C C . LEU A 1 156 ? -31.812 -23.859 -24.453 1 78.88 156 LEU A C 1
ATOM 1284 O O . LEU A 1 156 ? -33 -23.594 -24.562 1 78.88 156 LEU A O 1
ATOM 1288 N N . ARG A 1 157 ? -30.969 -23.906 -25.281 1 80.94 157 ARG A N 1
ATOM 1289 C CA . ARG A 1 157 ? -31.422 -23.5 -26.609 1 80.94 157 ARG A CA 1
ATOM 1290 C C . ARG A 1 157 ? -32.062 -24.656 -27.359 1 80.94 157 ARG A C 1
ATOM 1292 O O . ARG A 1 157 ? -32.875 -24.453 -28.25 1 80.94 157 ARG A O 1
ATOM 1299 N N . ASN A 1 158 ? -31.75 -25.859 -27.047 1 75.69 158 ASN A N 1
ATOM 1300 C CA . ASN A 1 158 ? -32.375 -27.031 -27.656 1 75.69 158 ASN A CA 1
ATOM 1301 C C . ASN A 1 158 ? -33.562 -27.531 -26.844 1 75.69 158 ASN A C 1
ATOM 1303 O O . ASN A 1 158 ? -34.531 -28.094 -27.391 1 75.69 158 ASN A O 1
ATOM 1307 N N . MET B 1 1 ? -14.445 -19.797 16.828 1 56.47 1 MET B N 1
ATOM 1308 C CA . MET B 1 1 ? -13.516 -18.766 17.297 1 56.47 1 MET B CA 1
ATOM 1309 C C . MET B 1 1 ? -12.398 -18.547 16.281 1 56.47 1 MET B C 1
ATOM 1311 O O . MET B 1 1 ? -12.062 -17.406 15.953 1 56.47 1 MET B O 1
ATOM 1315 N N . GLU B 1 2 ? -11.773 -19.641 15.695 1 63.06 2 GLU B N 1
ATOM 1316 C CA . GLU B 1 2 ? -10.695 -19.578 14.719 1 63.06 2 GLU B CA 1
ATOM 1317 C C . GLU B 1 2 ? -11.164 -18.953 13.406 1 63.06 2 GLU B C 1
ATOM 1319 O O . GLU B 1 2 ? -10.484 -18.109 12.828 1 63.06 2 GLU B O 1
ATOM 1324 N N . VAL B 1 3 ? -12.406 -19.203 13.086 1 68.12 3 VAL B N 1
ATOM 1325 C CA . VAL B 1 3 ? -12.969 -18.688 11.844 1 68.12 3 VAL B CA 1
ATOM 1326 C C . VAL B 1 3 ? -13.234 -17.188 11.969 1 68.12 3 VAL B C 1
ATOM 1328 O O . VAL B 1 3 ? -12.969 -16.422 11.039 1 68.12 3 VAL B O 1
ATOM 1331 N N . ASP B 1 4 ? -13.523 -16.844 13.141 1 79.06 4 ASP B N 1
ATOM 1332 C CA . ASP B 1 4 ? -13.789 -15.43 13.398 1 79.06 4 ASP B CA 1
ATOM 1333 C C . ASP B 1 4 ? -12.508 -14.602 13.312 1 79.06 4 ASP B C 1
ATOM 1335 O O . ASP B 1 4 ? -12.508 -13.508 12.75 1 79.06 4 ASP B O 1
ATOM 1339 N N . PHE B 1 5 ? -11.43 -15.273 13.852 1 83.19 5 PHE B N 1
ATOM 1340 C CA . PHE B 1 5 ? -10.148 -14.586 13.812 1 83.19 5 PHE B CA 1
ATOM 1341 C C . PHE B 1 5 ? -9.672 -14.406 12.375 1 83.19 5 PHE B C 1
ATOM 1343 O O . PHE B 1 5 ? -9.234 -13.312 12 1 83.19 5 PHE B O 1
ATOM 1350 N N . LEU B 1 6 ? -9.789 -15.445 11.617 1 84.12 6 LEU B N 1
ATOM 1351 C CA . LEU B 1 6 ? -9.367 -15.391 10.219 1 84.12 6 LEU B CA 1
ATOM 1352 C C . LEU B 1 6 ? -10.203 -14.383 9.438 1 84.12 6 LEU B C 1
ATOM 1354 O O . LEU B 1 6 ? -9.672 -13.664 8.578 1 84.12 6 LEU B O 1
ATOM 1358 N N . ASP B 1 7 ? -11.383 -14.289 9.82 1 87.12 7 ASP B N 1
ATOM 1359 C CA . ASP B 1 7 ? -12.266 -13.328 9.156 1 87.12 7 ASP B CA 1
ATOM 1360 C C . ASP B 1 7 ? -11.852 -11.891 9.477 1 87.12 7 ASP B C 1
ATOM 1362 O O . ASP B 1 7 ? -11.914 -11.016 8.609 1 87.12 7 ASP B O 1
ATOM 1366 N N . ASN B 1 8 ? -11.484 -11.75 10.641 1 87.75 8 ASN B N 1
ATOM 1367 C CA . ASN B 1 8 ? -11.039 -10.422 11.047 1 87.75 8 ASN B CA 1
ATOM 1368 C C . ASN B 1 8 ? -9.742 -10.031 10.352 1 87.75 8 ASN B C 1
ATOM 1370 O O . ASN B 1 8 ? -9.555 -8.867 9.984 1 87.75 8 ASN B O 1
ATOM 1374 N N . ILE B 1 9 ? -8.891 -10.984 10.195 1 88 9 ILE B N 1
ATOM 1375 C CA . ILE B 1 9 ? -7.629 -10.727 9.516 1 88 9 ILE B CA 1
ATOM 1376 C C . ILE B 1 9 ? -7.895 -10.375 8.047 1 88 9 ILE B C 1
ATOM 1378 O O . ILE B 1 9 ? -7.301 -9.438 7.512 1 88 9 ILE B O 1
ATOM 1382 N N . VAL B 1 10 ? -8.766 -11.109 7.48 1 87.12 10 VAL B N 1
ATOM 1383 C CA . VAL B 1 10 ? -9.094 -10.883 6.078 1 87.12 10 VAL B CA 1
ATOM 1384 C C . VAL B 1 10 ? -9.703 -9.492 5.91 1 87.12 10 VAL B C 1
ATOM 1386 O O . VAL B 1 10 ? -9.367 -8.766 4.973 1 87.12 10 VAL B O 1
ATOM 1389 N N . LYS B 1 11 ? -10.578 -9.18 6.805 1 87.12 11 LYS B N 1
ATOM 1390 C CA . LYS B 1 11 ? -11.188 -7.852 6.773 1 87.12 11 LYS B CA 1
ATOM 1391 C C . LYS B 1 11 ? -10.133 -6.762 6.938 1 87.12 11 LYS B C 1
ATOM 1393 O O . LYS B 1 11 ? -10.133 -5.773 6.203 1 87.12 11 LYS B O 1
ATOM 1398 N N . PHE B 1 12 ? -9.281 -6.973 7.887 1 87.75 12 PHE B N 1
ATOM 1399 C CA . PHE B 1 12 ? -8.195 -6.02 8.109 1 87.75 12 PHE B CA 1
ATOM 1400 C C . PHE B 1 12 ? -7.348 -5.855 6.855 1 87.75 12 PHE B C 1
ATOM 1402 O O . PHE B 1 12 ? -7.004 -4.734 6.477 1 87.75 12 PHE B O 1
ATOM 1409 N N . ASN B 1 13 ? -7.059 -6.934 6.188 1 86 13 ASN B N 1
ATOM 1410 C CA . ASN B 1 13 ? -6.211 -6.938 5 1 86 13 ASN B CA 1
ATOM 1411 C C . ASN B 1 13 ? -6.855 -6.172 3.85 1 86 13 ASN B C 1
ATOM 1413 O O . ASN B 1 13 ? -6.168 -5.742 2.922 1 86 13 ASN B O 1
ATOM 1417 N N . SER B 1 14 ? -8.117 -6.035 3.951 1 86.62 14 SER B N 1
ATOM 1418 C CA . SER B 1 14 ? -8.82 -5.383 2.846 1 86.62 14 SER B CA 1
ATOM 1419 C C . SER B 1 14 ? -8.836 -3.869 3.018 1 86.62 14 SER B C 1
ATOM 1421 O O . SER B 1 14 ? -9.141 -3.137 2.074 1 86.62 14 SER B O 1
ATOM 1423 N N . LEU B 1 15 ? -8.43 -3.402 4.156 1 84.94 15 LEU B N 1
ATOM 1424 C CA . LEU B 1 15 ? -8.516 -1.978 4.461 1 84.94 15 LEU B CA 1
ATOM 1425 C C . LEU B 1 15 ? -7.16 -1.3 4.258 1 84.94 15 LEU B C 1
ATOM 1427 O O . LEU B 1 15 ? -6.18 -1.654 4.918 1 84.94 15 LEU B O 1
ATOM 1431 N N . ALA B 1 16 ? -7.129 -0.26 3.465 1 86.25 16 ALA B N 1
ATOM 1432 C CA . ALA B 1 16 ? -5.902 0.5 3.232 1 86.25 16 ALA B CA 1
ATOM 1433 C C . ALA B 1 16 ? -5.492 1.275 4.48 1 86.25 16 ALA B C 1
ATOM 1435 O O . ALA B 1 16 ? -4.312 1.31 4.84 1 86.25 16 ALA B O 1
ATOM 1436 N N . SER B 1 17 ? -6.445 1.87 5.191 1 86.38 17 SER B N 1
ATOM 1437 C CA . SER B 1 17 ? -6.164 2.705 6.352 1 86.38 17 SER B CA 1
ATOM 1438 C C . SER B 1 17 ? -5.578 1.884 7.496 1 86.38 17 SER B C 1
ATOM 1440 O O . SER B 1 17 ? -4.664 2.336 8.188 1 86.38 17 SER B O 1
ATOM 1442 N N . GLY B 1 18 ? -6.145 0.742 7.703 1 87.88 18 GLY B N 1
ATOM 1443 C CA . GLY B 1 18 ? -5.602 -0.133 8.727 1 87.88 18 GLY B CA 1
ATOM 1444 C C . GLY B 1 18 ? -4.168 -0.546 8.469 1 87.88 18 GLY B C 1
ATOM 1445 O O . GLY B 1 18 ? -3.322 -0.477 9.367 1 87.88 18 GLY B O 1
ATOM 1446 N N . ARG B 1 19 ? -3.895 -0.873 7.301 1 92.19 19 ARG B N 1
ATOM 1447 C CA . ARG B 1 19 ? -2.545 -1.29 6.934 1 92.19 19 ARG B CA 1
ATOM 1448 C C . ARG B 1 19 ? -1.56 -0.133 7.062 1 92.19 19 ARG B C 1
ATOM 1450 O O . ARG B 1 19 ? -0.425 -0.323 7.504 1 92.19 19 ARG B O 1
ATOM 1457 N N . ASP B 1 20 ? -1.968 0.99 6.684 1 93.06 20 ASP B N 1
ATOM 1458 C CA . ASP B 1 20 ? -1.111 2.164 6.82 1 93.06 20 ASP B CA 1
ATOM 1459 C C . ASP B 1 20 ? -0.699 2.379 8.273 1 93.06 20 ASP B C 1
ATOM 1461 O O . ASP B 1 20 ? 0.456 2.707 8.555 1 93.06 20 ASP B O 1
ATOM 1465 N N . LYS B 1 21 ? -1.662 2.176 9.188 1 94.12 21 LYS B N 1
ATOM 1466 C CA . LYS B 1 21 ? -1.358 2.34 10.602 1 94.12 21 LYS B CA 1
ATOM 1467 C C . LYS B 1 21 ? -0.325 1.316 11.07 1 94.12 21 LYS B C 1
ATOM 1469 O O . LYS B 1 21 ? 0.57 1.642 11.852 1 94.12 21 LYS B O 1
ATOM 1474 N N . LEU B 1 22 ? -0.509 0.154 10.648 1 95.5 22 LEU B N 1
ATOM 1475 C CA . LEU B 1 22 ? 0.439 -0.9 10.992 1 95.5 22 LEU B CA 1
ATOM 1476 C C . LEU B 1 22 ? 1.822 -0.593 10.43 1 95.5 22 LEU B C 1
ATOM 1478 O O . LEU B 1 22 ? 2.826 -0.718 11.133 1 95.5 22 LEU B O 1
ATOM 1482 N N . PHE B 1 23 ? 1.869 -0.2 9.234 1 97.19 23 PHE B N 1
ATOM 1483 C CA . PHE B 1 23 ? 3.143 0.114 8.602 1 97.19 23 PHE B CA 1
ATOM 1484 C C . PHE B 1 23 ? 3.809 1.306 9.281 1 97.19 23 PHE B C 1
ATOM 1486 O O . PHE B 1 23 ? 5.031 1.338 9.43 1 97.19 23 PHE B O 1
ATOM 1493 N N . ARG B 1 24 ? 3.01 2.17 9.672 1 97.06 24 ARG B N 1
ATOM 1494 C CA . ARG B 1 24 ? 3.533 3.324 10.398 1 97.06 24 ARG B CA 1
ATOM 1495 C C . ARG B 1 24 ? 4.184 2.898 11.711 1 97.06 24 ARG B C 1
ATOM 1497 O O . ARG B 1 24 ? 5.254 3.391 12.07 1 97.06 24 ARG B O 1
ATOM 1504 N N . LEU B 1 25 ? 3.541 2.094 12.367 1 97.44 25 LEU B N 1
ATOM 1505 C CA . LEU B 1 25 ? 4.07 1.597 13.633 1 97.44 25 LEU B CA 1
ATOM 1506 C C . LEU B 1 25 ? 5.414 0.907 13.422 1 97.44 25 LEU B C 1
ATOM 1508 O O . LEU B 1 25 ? 6.367 1.164 14.164 1 97.44 25 LEU B O 1
ATOM 1512 N N . VAL B 1 26 ? 5.484 0.091 12.492 1 98 26 VAL B N 1
ATOM 1513 C CA . VAL B 1 26 ? 6.715 -0.647 12.219 1 98 26 VAL B CA 1
ATOM 1514 C C . VAL B 1 26 ? 7.801 0.315 11.75 1 98 26 VAL B C 1
ATOM 1516 O O . VAL B 1 26 ? 8.961 0.201 12.148 1 98 26 VAL B O 1
ATOM 1519 N N . GLN B 1 27 ? 7.426 1.197 10.945 1 98.06 27 GLN B N 1
ATOM 1520 C CA . GLN B 1 27 ? 8.375 2.178 10.422 1 98.06 27 GLN B CA 1
ATOM 1521 C C . GLN B 1 27 ? 9.055 2.943 11.555 1 98.06 27 GLN B C 1
ATOM 1523 O O . GLN B 1 27 ? 10.281 3.004 11.617 1 98.06 27 GLN B O 1
ATOM 1528 N N . TYR B 1 28 ? 8.305 3.434 12.438 1 97.56 28 TYR B N 1
ATOM 1529 C CA . TYR B 1 28 ? 8.852 4.301 13.469 1 97.56 28 TYR B CA 1
ATOM 1530 C C . TYR B 1 28 ? 9.562 3.482 14.539 1 97.56 28 TYR B C 1
ATOM 1532 O O . TYR B 1 28 ? 10.531 3.951 15.148 1 97.56 28 TYR B O 1
ATOM 1540 N N . SER B 1 29 ? 9.023 2.314 14.789 1 98.31 29 SER B N 1
ATOM 1541 C CA . SER B 1 29 ? 9.789 1.419 15.656 1 98.31 29 SER B CA 1
ATOM 1542 C C . SER B 1 29 ? 11.164 1.119 15.07 1 98.31 29 SER B C 1
ATOM 1544 O O . SER B 1 29 ? 12.164 1.093 15.789 1 98.31 29 SER B O 1
ATOM 1546 N N . SER B 1 30 ? 11.203 0.921 13.805 1 98.19 30 SER B N 1
ATOM 1547 C CA . SER B 1 30 ? 12.469 0.673 13.117 1 98.19 30 SER B CA 1
ATOM 1548 C C . SER B 1 30 ? 13.383 1.893 13.188 1 98.19 30 SER B C 1
ATOM 1550 O O . SER B 1 30 ? 14.586 1.761 13.422 1 98.19 30 SER B O 1
ATOM 1552 N N . LYS B 1 31 ? 12.805 2.992 12.984 1 97.69 31 LYS B N 1
ATOM 1553 C CA . LYS B 1 31 ? 13.578 4.227 13.047 1 97.69 31 LYS B CA 1
ATOM 1554 C C . LYS B 1 31 ? 14.188 4.426 14.43 1 97.69 31 LYS B C 1
ATOM 1556 O O . LYS B 1 31 ? 15.359 4.77 14.555 1 97.69 31 LYS B O 1
ATOM 1561 N N . PHE B 1 32 ? 13.367 4.195 15.383 1 98.12 32 PHE B N 1
ATOM 1562 C CA . PHE B 1 32 ? 13.852 4.328 16.75 1 98.12 32 PHE B CA 1
ATOM 1563 C C . PHE B 1 32 ? 14.977 3.338 17.031 1 98.12 32 PHE B C 1
ATOM 1565 O O . PHE B 1 32 ? 15.992 3.695 17.625 1 98.12 32 PHE B O 1
ATOM 1572 N N . THR B 1 33 ? 14.789 2.162 16.609 1 98.12 33 THR B N 1
ATOM 1573 C CA . THR B 1 33 ? 15.742 1.095 16.891 1 98.12 33 THR B CA 1
ATOM 1574 C C . THR B 1 33 ? 17.078 1.354 16.172 1 98.12 33 THR B C 1
ATOM 1576 O O . THR B 1 33 ? 18.141 1.17 16.766 1 98.12 33 THR B O 1
ATOM 1579 N N . TRP B 1 34 ? 16.969 1.765 14.875 1 97.38 34 TRP B N 1
ATOM 1580 C CA . TRP B 1 34 ? 18.25 1.977 14.211 1 97.38 34 TRP B CA 1
ATOM 1581 C C . TRP B 1 34 ? 18.969 3.189 14.797 1 97.38 34 TRP B C 1
ATOM 1583 O O . TRP B 1 34 ? 20.203 3.213 14.859 1 97.38 34 TRP B O 1
ATOM 1593 N N . TRP B 1 35 ? 18.266 4.207 15.172 1 97.31 35 TRP B N 1
ATOM 1594 C CA . TRP B 1 35 ? 18.875 5.332 15.875 1 97.31 35 TRP B CA 1
ATOM 1595 C C . TRP B 1 35 ? 19.609 4.863 17.125 1 97.31 35 TRP B C 1
ATOM 1597 O O . TRP B 1 35 ? 20.75 5.23 17.359 1 97.31 35 TRP B O 1
ATOM 1607 N N . TYR B 1 36 ? 18.875 4.043 17.906 1 97.75 36 TYR B N 1
ATOM 1608 C CA . TYR B 1 36 ? 19.422 3.514 19.156 1 97.75 36 TYR B CA 1
ATOM 1609 C C . TYR B 1 36 ? 20.688 2.699 18.891 1 97.75 36 TYR B C 1
ATOM 1611 O O . TYR B 1 36 ? 21.688 2.842 19.609 1 97.75 36 TYR B O 1
ATOM 1619 N N . LEU B 1 37 ? 20.656 1.881 17.938 1 97.94 37 LEU B N 1
ATOM 1620 C CA . LEU B 1 37 ? 21.781 1.035 17.578 1 97.94 37 LEU B CA 1
ATOM 1621 C C . LEU B 1 37 ? 22.984 1.88 17.141 1 97.94 37 LEU B C 1
ATOM 1623 O O . LEU B 1 37 ? 24.125 1.577 17.5 1 97.94 37 LEU B O 1
ATOM 1627 N N . GLN B 1 38 ? 22.734 2.867 16.375 1 96.88 38 GLN B N 1
ATOM 1628 C CA . GLN B 1 38 ? 23.797 3.752 15.93 1 96.88 38 GLN B CA 1
ATOM 1629 C C . GLN B 1 38 ? 24.375 4.562 17.094 1 96.88 38 GLN B C 1
ATOM 1631 O O . GLN B 1 38 ? 25.578 4.723 17.203 1 96.88 38 GLN B O 1
ATOM 1636 N N . LYS B 1 39 ? 23.531 5.016 17.891 1 96.88 39 LYS B N 1
ATOM 1637 C CA . LYS B 1 39 ? 23.938 5.844 19.016 1 96.88 39 LYS B CA 1
ATOM 1638 C C . LYS B 1 39 ? 24.875 5.074 19.953 1 96.88 39 LYS B C 1
ATOM 1640 O O . LYS B 1 39 ? 25.875 5.625 20.438 1 96.88 39 LYS B O 1
ATOM 1645 N N . TYR B 1 40 ? 24.656 3.877 20.125 1 97.25 40 TYR B N 1
ATOM 1646 C CA . TYR B 1 40 ? 25.422 3.117 21.109 1 97.25 40 TYR B CA 1
ATOM 1647 C C . TYR B 1 40 ? 26.391 2.168 20.438 1 97.25 40 TYR B C 1
ATOM 1649 O O . TYR B 1 40 ? 27.062 1.369 21.094 1 97.25 40 TYR B O 1
ATOM 1657 N N . GLY B 1 41 ? 26.453 2.164 19.188 1 94.88 41 GLY B N 1
ATOM 1658 C CA . GLY B 1 41 ? 27.438 1.405 18.422 1 94.88 41 GLY B CA 1
ATOM 1659 C C . GLY B 1 41 ? 27.281 -0.096 18.594 1 94.88 41 GLY B C 1
ATOM 1660 O O . GLY B 1 41 ? 28.281 -0.817 18.719 1 94.88 41 GLY B O 1
ATOM 1661 N N . ILE B 1 42 ? 26.109 -0.58 18.672 1 95.75 42 ILE B N 1
ATOM 1662 C CA . ILE B 1 42 ? 25.859 -1.987 18.969 1 95.75 42 ILE B CA 1
ATOM 1663 C C . ILE B 1 42 ? 26.031 -2.82 17.703 1 95.75 42 ILE B C 1
ATOM 1665 O O . ILE B 1 42 ? 26.766 -3.812 17.703 1 95.75 42 ILE B O 1
ATOM 1669 N N . SER B 1 43 ? 25.328 -2.576 16.531 1 95.81 43 SER B N 1
ATOM 1670 C CA . SER B 1 43 ? 25.359 -3.314 15.273 1 95.81 43 SER B CA 1
ATOM 1671 C C . SER B 1 43 ? 25.094 -2.398 14.078 1 95.81 43 SER B C 1
ATOM 1673 O O . SER B 1 43 ? 23.953 -2 13.844 1 95.81 43 SER B O 1
ATOM 1675 N N . GLU B 1 44 ? 26.062 -2.24 13.344 1 95.56 44 GLU B N 1
ATOM 1676 C CA . GLU B 1 44 ? 25.922 -1.39 12.164 1 95.56 44 GLU B CA 1
ATOM 1677 C C . GLU B 1 44 ? 25.109 -2.084 11.078 1 95.56 44 GLU B C 1
ATOM 1679 O O . GLU B 1 44 ? 24.312 -1.445 10.383 1 95.56 44 GLU B O 1
ATOM 1684 N N . GLU B 1 45 ? 25.344 -3.322 10.953 1 95.94 45 GLU B N 1
ATOM 1685 C CA . GLU B 1 45 ? 24.625 -4.09 9.938 1 95.94 45 GLU B CA 1
ATOM 1686 C C . GLU B 1 45 ? 23.109 -4.051 10.18 1 95.94 45 GLU B C 1
ATOM 1688 O O . GLU B 1 45 ? 22.344 -3.771 9.258 1 95.94 45 GLU B O 1
ATOM 1693 N N . LEU B 1 46 ? 22.734 -4.293 11.414 1 96.69 46 LEU B N 1
ATOM 1694 C CA . LEU B 1 46 ? 21.312 -4.27 11.75 1 96.69 46 LEU B CA 1
ATOM 1695 C C . LEU B 1 46 ? 20.734 -2.867 11.594 1 96.69 46 LEU B C 1
ATOM 1697 O O . LEU B 1 46 ? 19.594 -2.707 11.156 1 96.69 46 LEU B O 1
ATOM 1701 N N . ALA B 1 47 ? 21.469 -1.891 11.953 1 97.75 47 ALA B N 1
ATOM 1702 C CA . ALA B 1 47 ? 21.016 -0.509 11.805 1 97.75 47 ALA B CA 1
ATOM 1703 C C . ALA B 1 47 ? 20.719 -0.187 10.344 1 97.75 47 ALA B C 1
ATOM 1705 O O . ALA B 1 47 ? 19.688 0.42 10.039 1 97.75 47 ALA B O 1
ATOM 1706 N N . VAL B 1 48 ? 21.594 -0.651 9.484 1 97.25 48 VAL B N 1
ATOM 1707 C CA . VAL B 1 48 ? 21.406 -0.38 8.062 1 97.25 48 VAL B CA 1
ATOM 1708 C C . VAL B 1 48 ? 20.172 -1.103 7.543 1 97.25 48 VAL B C 1
ATOM 1710 O O . VAL B 1 48 ? 19.391 -0.538 6.773 1 97.25 48 VAL B O 1
ATOM 1713 N N . LYS B 1 49 ? 19.969 -2.32 7.984 1 97.56 49 LYS B N 1
ATOM 1714 C CA . LYS B 1 49 ? 18.797 -3.082 7.578 1 97.56 49 LYS B CA 1
ATOM 1715 C C . LYS B 1 49 ? 17.516 -2.4 8.047 1 97.56 49 LYS B C 1
ATOM 1717 O O . LYS B 1 49 ? 16.531 -2.342 7.305 1 97.56 49 LYS B O 1
ATOM 1722 N N . LEU B 1 50 ? 17.578 -1.914 9.25 1 98.06 50 LEU B N 1
ATOM 1723 C CA . LEU B 1 50 ? 16.406 -1.247 9.797 1 98.06 50 LEU 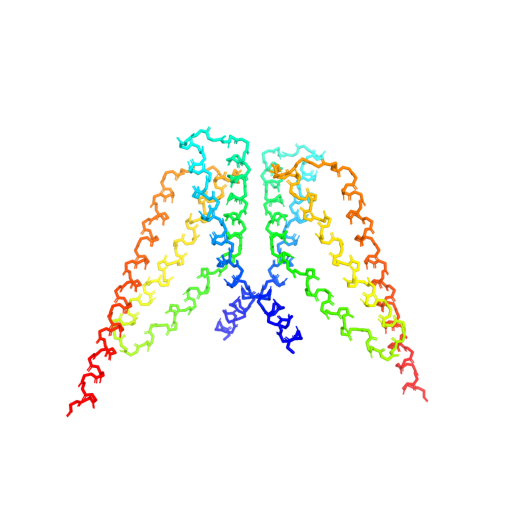B CA 1
ATOM 1724 C C . LEU B 1 50 ? 16.141 0.072 9.07 1 98.06 50 LEU B C 1
ATOM 1726 O O . LEU B 1 50 ? 14.984 0.475 8.906 1 98.06 50 LEU B O 1
ATOM 1730 N N . GLN B 1 51 ? 17.156 0.711 8.594 1 97.56 51 GLN B N 1
ATOM 1731 C CA . GLN B 1 51 ? 17 1.919 7.793 1 97.56 51 GLN B CA 1
ATOM 1732 C C . GLN B 1 51 ? 16.344 1.605 6.453 1 97.56 51 GLN B C 1
ATOM 1734 O O . GLN B 1 51 ? 15.453 2.334 6.008 1 97.56 51 GLN B O 1
ATOM 1739 N N . ARG B 1 52 ? 16.766 0.541 5.898 1 96.62 52 ARG B N 1
ATOM 1740 C CA . ARG B 1 52 ? 16.188 0.116 4.629 1 96.62 52 ARG B CA 1
ATOM 1741 C C . ARG B 1 52 ? 14.711 -0.248 4.801 1 96.62 52 ARG B C 1
ATOM 1743 O O . ARG B 1 52 ? 13.875 0.1 3.963 1 96.62 52 ARG B O 1
ATOM 1750 N N . LEU B 1 53 ? 14.469 -0.885 5.871 1 97.56 53 LEU B N 1
ATOM 1751 C CA . LEU B 1 53 ? 13.086 -1.264 6.148 1 97.56 53 LEU B CA 1
ATOM 1752 C C . LEU B 1 53 ? 12.211 -0.029 6.359 1 97.56 53 LEU B C 1
ATOM 1754 O O . LEU B 1 53 ? 11.117 0.069 5.797 1 97.56 53 LEU B O 1
ATOM 1758 N N . SER B 1 54 ? 12.734 0.844 7.172 1 97.5 54 SER B N 1
ATOM 1759 C CA . SER B 1 54 ? 11.969 2.059 7.434 1 97.5 54 SER B CA 1
ATOM 1760 C C . SER B 1 54 ? 11.75 2.861 6.152 1 97.5 54 SER B C 1
ATOM 1762 O O . SER B 1 54 ? 10.68 3.426 5.945 1 97.5 54 SER B O 1
ATOM 1764 N N . SER B 1 55 ? 12.703 2.887 5.301 1 96.31 55 SER B N 1
ATOM 1765 C CA . SER B 1 55 ? 12.586 3.602 4.035 1 96.31 55 SER B CA 1
ATOM 1766 C C . SER B 1 55 ? 11.578 2.93 3.111 1 96.31 55 SER B C 1
ATOM 1768 O O . SER B 1 55 ? 10.789 3.605 2.441 1 96.31 55 SER B O 1
ATOM 1770 N N . ALA B 1 56 ? 11.594 1.647 3.094 1 97.06 56 ALA B N 1
ATOM 1771 C CA . ALA B 1 56 ? 10.641 0.896 2.289 1 97.06 56 ALA B CA 1
ATOM 1772 C C . ALA B 1 56 ? 9.211 1.131 2.773 1 97.06 56 ALA B C 1
ATOM 1774 O O . ALA B 1 56 ? 8.289 1.304 1.968 1 97.06 56 ALA B O 1
ATOM 1775 N N . LEU B 1 57 ? 9.086 1.152 4.031 1 97.81 57 LEU B N 1
ATOM 1776 C CA . LEU B 1 57 ? 7.766 1.384 4.609 1 97.81 57 LEU B CA 1
ATOM 1777 C C . LEU B 1 57 ? 7.305 2.816 4.359 1 97.81 57 LEU B C 1
ATOM 1779 O O . LEU B 1 57 ? 6.125 3.059 4.102 1 97.81 57 LEU B O 1
ATOM 1783 N N . SER B 1 58 ? 8.25 3.742 4.461 1 97.38 58 SER B N 1
ATOM 1784 C CA . SER B 1 58 ? 7.934 5.133 4.148 1 97.38 58 SER B CA 1
ATOM 1785 C C . SER B 1 58 ? 7.445 5.281 2.713 1 97.38 58 SER B C 1
ATOM 1787 O O . SER B 1 58 ? 6.422 5.926 2.465 1 97.38 58 SER B O 1
ATOM 1789 N N . THR B 1 59 ? 8.094 4.656 1.824 1 97.38 59 THR B N 1
ATOM 1790 C CA . THR B 1 59 ? 7.707 4.676 0.417 1 97.38 59 THR B CA 1
ATOM 1791 C C . THR B 1 59 ? 6.324 4.055 0.228 1 97.38 59 THR B C 1
ATOM 1793 O O . THR B 1 59 ? 5.469 4.625 -0.449 1 97.38 59 THR B O 1
ATOM 1796 N N . THR B 1 60 ? 6.152 2.912 0.834 1 97.38 60 THR B N 1
ATOM 1797 C CA . THR B 1 60 ? 4.867 2.223 0.747 1 97.38 60 THR B CA 1
ATOM 1798 C C . THR B 1 60 ? 3.734 3.125 1.227 1 97.38 60 THR B C 1
ATOM 1800 O O . THR B 1 60 ? 2.707 3.25 0.557 1 97.38 60 THR B O 1
ATOM 1803 N N . ARG B 1 61 ? 3.959 3.736 2.305 1 95.88 61 ARG B N 1
ATOM 1804 C CA . ARG B 1 61 ? 2.928 4.594 2.879 1 95.88 61 ARG B CA 1
ATOM 1805 C C . ARG B 1 61 ? 2.645 5.793 1.976 1 95.88 61 ARG B C 1
ATOM 1807 O O . ARG B 1 61 ? 1.501 6.242 1.873 1 95.88 61 ARG B O 1
ATOM 1814 N N . LYS B 1 62 ? 3.641 6.266 1.294 1 96.31 62 LYS B N 1
ATOM 1815 C CA . LYS B 1 62 ? 3.426 7.371 0.367 1 96.31 62 LYS B CA 1
ATOM 1816 C C . LYS B 1 62 ? 2.508 6.961 -0.78 1 96.31 62 LYS B C 1
ATOM 1818 O O . LYS B 1 62 ? 1.605 7.711 -1.159 1 96.31 62 LYS B O 1
ATOM 1823 N N . PHE B 1 63 ? 2.723 5.773 -1.197 1 96.25 63 PHE B N 1
ATOM 1824 C CA . PHE B 1 63 ? 1.893 5.281 -2.291 1 96.25 63 PHE B CA 1
ATOM 1825 C C . PHE B 1 63 ? 0.48 4.977 -1.806 1 96.25 63 PHE B C 1
ATOM 1827 O O . PHE B 1 63 ? -0.494 5.223 -2.521 1 96.25 63 PHE B O 1
ATOM 1834 N N . MET B 1 64 ? 0.428 4.477 -0.661 1 94.38 64 MET B N 1
ATOM 1835 C CA . MET B 1 64 ? -0.886 4.145 -0.119 1 94.38 64 MET B CA 1
ATOM 1836 C C . MET B 1 64 ? -1.696 5.402 0.161 1 94.38 64 MET B C 1
ATOM 1838 O O . MET B 1 64 ? -2.92 5.344 0.297 1 94.38 64 MET B O 1
ATOM 1842 N N . ARG B 1 65 ? -1.005 6.48 0.291 1 93.88 65 ARG B N 1
ATOM 1843 C CA . ARG B 1 65 ? -1.698 7.73 0.585 1 93.88 65 ARG B CA 1
ATOM 1844 C C . ARG B 1 65 ? -1.952 8.531 -0.689 1 93.88 65 ARG B C 1
ATOM 1846 O O . ARG B 1 65 ? -2.578 9.586 -0.648 1 93.88 65 ARG B O 1
ATOM 1853 N N . LEU B 1 66 ? -1.524 7.914 -1.729 1 92.75 66 LEU B N 1
ATOM 1854 C CA . LEU B 1 66 ? -1.882 8.555 -2.99 1 92.75 66 LEU B CA 1
ATOM 1855 C C . LEU B 1 66 ? -3.395 8.602 -3.166 1 92.75 66 LEU B C 1
ATOM 1857 O O . LEU B 1 66 ? -4.082 7.598 -2.967 1 92.75 66 LEU B O 1
ATOM 1861 N N . GLY B 1 67 ? -3.934 9.758 -3.463 1 90.25 67 GLY B N 1
ATOM 1862 C CA . GLY B 1 67 ? -5.371 9.914 -3.625 1 90.25 67 GLY B CA 1
ATOM 1863 C C . GLY B 1 67 ? -6.07 10.375 -2.361 1 90.25 67 GLY B C 1
ATOM 1864 O O . GLY B 1 67 ? -7.215 10.828 -2.41 1 90.25 67 GLY B O 1
ATOM 1865 N N . LYS B 1 68 ? -5.395 10.219 -1.264 1 93.56 68 LYS B N 1
ATOM 1866 C CA . LYS B 1 68 ? -6.008 10.633 -0.004 1 93.56 68 LYS B CA 1
ATOM 1867 C C . LYS B 1 68 ? -6.277 12.133 0.015 1 93.56 68 LYS B C 1
ATOM 1869 O O . LYS B 1 68 ? -7.152 12.602 0.746 1 93.56 68 LYS B O 1
ATOM 1874 N N . SER B 1 69 ? -5.531 12.875 -0.757 1 94.25 69 SER B N 1
ATOM 1875 C CA . SER B 1 69 ? -5.805 14.305 -0.858 1 94.25 69 SER B CA 1
ATOM 1876 C C . SER B 1 69 ? -7.234 14.562 -1.319 1 94.25 69 SER B C 1
ATOM 1878 O O . SER B 1 69 ? -7.895 15.484 -0.83 1 94.25 69 SER B O 1
ATOM 1880 N N . VAL B 1 70 ? -7.637 13.711 -2.232 1 92.5 70 VAL B N 1
ATOM 1881 C CA . VAL B 1 70 ? -9 13.852 -2.74 1 92.5 70 VAL B CA 1
ATOM 1882 C C . VAL B 1 70 ? -10 13.516 -1.639 1 92.5 70 VAL B C 1
ATOM 1884 O O . VAL B 1 70 ? -11.039 14.164 -1.515 1 92.5 70 VAL B O 1
ATOM 1887 N N . ASP B 1 71 ? -9.656 12.5 -0.89 1 93.12 71 ASP B N 1
ATOM 1888 C CA . ASP B 1 71 ? -10.516 12.148 0.24 1 93.12 71 ASP B CA 1
ATOM 1889 C C . ASP B 1 71 ? -10.656 13.328 1.207 1 93.12 71 ASP B C 1
ATOM 1891 O O . ASP B 1 71 ? -11.742 13.602 1.707 1 93.12 71 ASP B O 1
ATOM 1895 N N . PHE B 1 72 ? -9.555 13.922 1.424 1 95.12 72 PHE B N 1
ATOM 1896 C CA . PHE B 1 72 ? -9.57 15.047 2.352 1 95.12 72 PHE B CA 1
ATOM 1897 C C . PHE B 1 72 ? -10.391 16.203 1.79 1 95.12 72 PHE B C 1
ATOM 1899 O O . PHE B 1 72 ? -11.164 16.828 2.516 1 95.12 72 PHE B O 1
ATOM 1906 N N . LEU B 1 73 ? -10.219 16.484 0.562 1 93.94 73 LEU B N 1
ATOM 1907 C CA . LEU B 1 73 ? -10.984 17.547 -0.072 1 93.94 73 LEU B CA 1
ATOM 1908 C C . LEU B 1 73 ? -12.477 17.25 -0.031 1 93.94 73 LEU B C 1
ATOM 1910 O O . LEU B 1 73 ? -13.289 18.125 0.243 1 93.94 73 LEU B O 1
ATOM 1914 N N . HIS B 1 74 ? -12.805 16 -0.306 1 93.19 74 HIS B N 1
ATOM 1915 C CA . HIS B 1 74 ? -14.188 15.57 -0.211 1 93.19 74 HIS B CA 1
ATOM 1916 C C . HIS B 1 74 ? -14.734 15.758 1.203 1 93.19 74 HIS B C 1
ATOM 1918 O O . HIS B 1 74 ? -15.859 16.234 1.385 1 93.19 74 HIS B O 1
ATOM 1924 N N . GLY B 1 75 ? -13.953 15.406 2.109 1 93.56 75 GLY B N 1
ATOM 1925 C CA . GLY B 1 75 ? -14.344 15.602 3.496 1 93.56 75 GLY B CA 1
ATOM 1926 C C . GLY B 1 75 ? -14.516 17.062 3.869 1 93.56 75 GLY B C 1
ATOM 1927 O O . GLY B 1 75 ? -15.422 17.422 4.625 1 93.56 75 GLY B O 1
ATOM 1928 N N . ALA B 1 76 ? -13.641 17.859 3.354 1 95 76 ALA B N 1
ATOM 1929 C CA . ALA B 1 76 ? -13.734 19.297 3.611 1 95 76 ALA B CA 1
ATOM 1930 C C . ALA B 1 76 ? -15.047 19.859 3.07 1 95 76 ALA B C 1
ATOM 1932 O O . ALA B 1 76 ? -15.68 20.703 3.719 1 95 76 ALA B O 1
ATOM 1933 N N . LEU B 1 77 ? -15.477 19.438 1.896 1 93.12 77 LEU B N 1
ATOM 1934 C CA . LEU B 1 77 ? -16.734 19.891 1.289 1 93.12 77 LEU B CA 1
ATOM 1935 C C . LEU B 1 77 ? -17.922 19.5 2.154 1 93.12 77 LEU B C 1
ATOM 1937 O O . LEU B 1 77 ? -18.922 20.219 2.197 1 93.12 77 LEU B O 1
ATOM 1941 N N . ARG B 1 78 ? -17.781 18.453 2.828 1 92.44 78 ARG B N 1
ATOM 1942 C CA . ARG B 1 78 ? -18.875 17.984 3.672 1 92.44 78 ARG B CA 1
ATOM 1943 C C . ARG B 1 78 ? -18.891 18.719 5.012 1 92.44 78 ARG B C 1
ATOM 1945 O O . ARG B 1 78 ? -19.953 18.953 5.594 1 92.44 78 ARG B O 1
ATOM 1952 N N . SER B 1 79 ? -17.719 19.047 5.414 1 95.25 79 SER B N 1
ATOM 1953 C CA . SER B 1 79 ? -17.609 19.609 6.75 1 95.25 79 SER B CA 1
ATOM 1954 C C . SER B 1 79 ? -17.969 21.094 6.75 1 95.25 79 SER B C 1
ATOM 1956 O O . SER B 1 79 ? -18.203 21.688 7.809 1 95.25 79 SER B O 1
ATOM 1958 N N . ILE B 1 80 ? -18.094 21.703 5.59 1 94.88 80 ILE B N 1
ATOM 1959 C CA . ILE B 1 80 ? -18.406 23.125 5.504 1 94.88 80 ILE B CA 1
ATOM 1960 C C . ILE B 1 80 ? -19.844 23.359 5.938 1 94.88 80 ILE B C 1
ATOM 1962 O O . ILE B 1 80 ? -20.234 24.5 6.203 1 94.88 80 ILE B O 1
ATOM 1966 N N . HIS B 1 81 ? -20.656 22.328 6.098 1 94.19 81 HIS B N 1
ATOM 1967 C CA . HIS B 1 81 ? -22.078 22.453 6.41 1 94.19 81 HIS B CA 1
ATOM 1968 C C . HIS B 1 81 ? -22.344 22.109 7.871 1 94.19 81 HIS B C 1
ATOM 1970 O O . HIS B 1 81 ? -23.5 22.094 8.305 1 94.19 81 HIS B O 1
ATOM 1976 N N . LEU B 1 82 ? -21.297 21.938 8.547 1 94.12 82 LEU B N 1
ATOM 1977 C CA . LEU B 1 82 ? -21.484 21.625 9.953 1 94.12 82 LEU B CA 1
ATOM 1978 C C . LEU B 1 82 ? -22.094 22.812 10.703 1 94.12 82 LEU B C 1
ATOM 1980 O O . LEU B 1 82 ? -21.75 23.953 10.43 1 94.12 82 LEU B O 1
ATOM 1984 N N . ALA B 1 83 ? -22.953 22.547 11.656 1 94.81 83 ALA B N 1
ATOM 1985 C CA . ALA B 1 83 ? -23.672 23.578 12.398 1 94.81 83 ALA B CA 1
ATOM 1986 C C . ALA B 1 83 ? -22.75 24.266 13.398 1 94.81 83 ALA B C 1
ATOM 1988 O O . ALA B 1 83 ? -22.797 25.5 13.547 1 94.81 83 ALA B O 1
ATOM 1989 N N . ASP B 1 84 ? -21.938 23.484 14.078 1 95.56 84 ASP B N 1
ATOM 1990 C CA . ASP B 1 84 ? -21.016 24.047 15.062 1 95.56 84 ASP B CA 1
ATOM 1991 C C . ASP B 1 84 ? -19.859 24.781 14.375 1 95.56 84 ASP B C 1
ATOM 1993 O O . ASP B 1 84 ? -19.062 24.156 13.656 1 95.56 84 ASP B O 1
ATOM 1997 N N . HIS B 1 85 ? -19.734 25.984 14.664 1 95.69 85 HIS B N 1
ATOM 1998 C CA . HIS B 1 85 ? -18.766 26.828 13.953 1 95.69 85 HIS B CA 1
ATOM 1999 C C . HIS B 1 85 ? -17.328 26.406 14.258 1 95.69 85 HIS B C 1
ATOM 2001 O O . HIS B 1 85 ? -16.469 26.453 13.383 1 95.69 85 HIS B O 1
ATOM 2007 N N . VAL B 1 86 ? -17.047 26.109 15.422 1 95.94 86 VAL B N 1
ATOM 2008 C CA . VAL B 1 86 ? -15.695 25.734 15.805 1 95.94 86 VAL B CA 1
ATOM 2009 C C . VAL B 1 86 ? -15.305 24.438 15.086 1 95.94 86 VAL B C 1
ATOM 2011 O O . VAL B 1 86 ? -14.219 24.344 14.508 1 95.94 86 VAL B O 1
ATOM 2014 N N . LEU B 1 87 ? -16.219 23.5 15.102 1 96.38 87 LEU B N 1
ATOM 2015 C CA . LEU B 1 87 ? -15.961 22.234 14.438 1 96.38 87 LEU B CA 1
ATOM 2016 C C . LEU B 1 87 ? -15.891 22.422 12.922 1 96.38 87 LEU B C 1
ATOM 2018 O O . LEU B 1 87 ? -15.031 21.828 12.258 1 96.38 87 LEU B O 1
ATOM 2022 N N . ARG B 1 88 ? -16.75 23.281 12.43 1 97.62 88 ARG B N 1
ATOM 2023 C CA . ARG B 1 88 ? -16.781 23.562 11 1 97.62 88 ARG B CA 1
ATOM 2024 C C . ARG B 1 88 ? -15.422 24.078 10.523 1 97.62 88 ARG B C 1
ATOM 2026 O O . ARG B 1 88 ? -14.844 23.547 9.57 1 97.62 88 ARG B O 1
ATOM 2033 N N . TYR B 1 89 ? -14.914 24.984 11.219 1 97.44 89 TYR B N 1
ATOM 2034 C CA . TYR B 1 89 ? -13.664 25.609 10.773 1 97.44 89 TYR B CA 1
ATOM 2035 C C . TYR B 1 89 ? -12.477 24.703 11.047 1 97.44 89 TYR B C 1
ATOM 2037 O O . TYR B 1 89 ? -11.609 24.531 10.188 1 97.44 89 TYR B O 1
ATOM 2045 N N . THR B 1 90 ? -12.43 24.094 12.172 1 97.62 90 THR B N 1
ATOM 2046 C CA . THR B 1 90 ? -11.266 23.297 12.531 1 97.62 90 THR B CA 1
ATOM 2047 C C . THR B 1 90 ? -11.156 22.062 11.648 1 97.62 90 THR B C 1
ATOM 2049 O O . THR B 1 90 ? -10.086 21.75 11.133 1 97.62 90 THR B O 1
ATOM 2052 N N . ILE B 1 91 ? -12.25 21.406 11.43 1 97.75 91 ILE B N 1
ATOM 2053 C CA . ILE B 1 91 ? -12.227 20.172 10.648 1 97.75 91 ILE B CA 1
ATOM 2054 C C . ILE B 1 91 ? -11.984 20.5 9.172 1 97.75 91 ILE B C 1
ATOM 2056 O O . ILE B 1 91 ? -11.141 19.875 8.523 1 97.75 91 ILE B O 1
ATOM 2060 N N . THR B 1 92 ? -12.688 21.531 8.68 1 98.06 92 THR B N 1
ATOM 2061 C CA . THR B 1 92 ? -12.555 21.906 7.273 1 98.06 92 THR B CA 1
ATOM 2062 C C . THR B 1 92 ? -11.125 22.359 6.965 1 98.06 92 THR B C 1
ATOM 2064 O O . THR B 1 92 ? -10.516 21.891 6.008 1 98.06 92 THR B O 1
ATOM 2067 N N . LEU B 1 93 ? -10.609 23.188 7.805 1 98.12 93 LEU B N 1
ATOM 2068 C CA . LEU B 1 93 ? -9.266 23.703 7.582 1 98.12 93 LEU B CA 1
ATOM 2069 C C . LEU B 1 93 ? -8.227 22.594 7.738 1 98.12 93 LEU B C 1
ATOM 2071 O O . LEU B 1 93 ? -7.223 22.578 7.027 1 98.12 93 LEU B O 1
ATOM 2075 N N . SER B 1 94 ? -8.469 21.734 8.664 1 98.31 94 SER B N 1
ATOM 2076 C CA . SER B 1 94 ? -7.551 20.625 8.859 1 98.31 94 SER B CA 1
ATOM 2077 C C . SER B 1 94 ? -7.492 19.734 7.621 1 98.31 94 SER B C 1
ATOM 2079 O O . SER B 1 94 ? -6.41 19.359 7.172 1 98.31 94 SER B O 1
ATOM 2081 N N . LYS B 1 95 ? -8.602 19.438 7.094 1 97.94 95 LYS B N 1
ATOM 2082 C CA . LYS B 1 95 ? -8.672 18.578 5.914 1 97.94 95 LYS B CA 1
ATOM 2083 C C . LYS B 1 95 ? -8.016 19.234 4.707 1 97.94 95 LYS B C 1
ATOM 2085 O O . LYS B 1 95 ? -7.305 18.594 3.941 1 97.94 95 LYS B O 1
ATOM 2090 N N . LEU B 1 96 ? -8.266 20.5 4.551 1 97.94 96 LEU B N 1
ATOM 2091 C CA . LEU B 1 96 ? -7.617 21.25 3.477 1 97.94 96 LEU B CA 1
ATOM 2092 C C . LEU B 1 96 ? -6.102 21.25 3.652 1 97.94 96 LEU B C 1
ATOM 2094 O O . LEU B 1 96 ? -5.359 21.031 2.691 1 97.94 96 LEU B O 1
ATOM 2098 N N . ASN B 1 97 ? -5.773 21.531 4.84 1 98.38 97 ASN B N 1
ATOM 2099 C CA . ASN B 1 97 ? -4.352 21.547 5.16 1 98.38 97 ASN B CA 1
ATOM 2100 C C . ASN B 1 97 ? -3.711 20.188 4.906 1 98.38 97 ASN B C 1
ATOM 2102 O O . ASN B 1 97 ? -2.602 20.109 4.375 1 98.38 97 ASN B O 1
ATOM 2106 N N . GLN B 1 98 ? -4.367 19.203 5.258 1 97.88 98 GLN B N 1
ATOM 2107 C CA . GLN B 1 98 ? -3.865 17.844 5.039 1 97.88 98 GLN B CA 1
ATOM 2108 C C . GLN B 1 98 ? -3.697 17.562 3.549 1 97.88 98 GLN B C 1
ATOM 2110 O O . GLN B 1 98 ? -2.74 16.891 3.145 1 97.88 98 GLN B O 1
ATOM 2115 N N . SER B 1 99 ? -4.648 17.984 2.842 1 97.5 99 SER B N 1
ATOM 2116 C CA . SER B 1 99 ? -4.57 17.781 1.399 1 97.5 99 SER B CA 1
ATOM 2117 C C . SER B 1 99 ? -3.318 18.406 0.812 1 97.5 99 SER B C 1
ATOM 2119 O O . SER B 1 99 ? -2.607 17.781 0.022 1 97.5 99 SER B O 1
ATOM 2121 N N . VAL B 1 100 ? -3.037 19.562 1.206 1 97.44 100 VAL B N 1
ATOM 2122 C CA . VAL B 1 100 ? -1.864 20.281 0.726 1 97.44 100 VAL B CA 1
ATOM 2123 C C . VAL B 1 100 ? -0.595 19.625 1.258 1 97.44 100 VAL B C 1
ATOM 2125 O O . VAL B 1 100 ? 0.38 19.453 0.522 1 97.44 100 VAL B O 1
ATOM 2128 N N . TYR B 1 101 ? -0.6 19.297 2.549 1 98.06 101 TYR B N 1
ATOM 2129 C CA . TYR B 1 101 ? 0.519 18.594 3.164 1 98.06 101 TYR B CA 1
ATOM 2130 C C . TYR B 1 101 ? 0.905 17.359 2.348 1 98.06 101 TYR B C 1
ATOM 2132 O O . TYR B 1 101 ? 2.086 17.141 2.07 1 98.06 101 TYR B O 1
ATOM 2140 N N . LEU B 1 102 ? -0.055 16.609 1.906 1 97.44 102 LEU B N 1
ATOM 2141 C CA . LEU B 1 102 ? 0.21 15.359 1.19 1 97.44 102 LEU B CA 1
ATOM 2142 C C . LEU B 1 102 ? 0.874 15.641 -0.155 1 97.44 102 LEU B C 1
ATOM 2144 O O . LEU B 1 102 ? 1.732 14.875 -0.598 1 97.44 102 LEU B O 1
ATOM 2148 N N . LEU B 1 103 ? 0.482 16.672 -0.788 1 96.38 103 LEU B N 1
ATOM 2149 C CA . LEU B 1 103 ? 1.107 17.047 -2.053 1 96.38 103 LEU B CA 1
ATOM 2150 C C . LEU B 1 103 ? 2.592 17.328 -1.862 1 96.38 103 LEU B C 1
ATOM 2152 O O . LEU B 1 103 ? 3.43 16.812 -2.609 1 96.38 103 LEU B O 1
ATOM 2156 N N . PHE B 1 104 ? 2.873 18.078 -0.863 1 97.5 104 PHE B N 1
ATOM 2157 C CA . PHE B 1 104 ? 4.27 18.422 -0.591 1 97.5 104 PHE B CA 1
ATOM 2158 C C . PHE B 1 104 ? 5.039 17.172 -0.142 1 97.5 104 PHE B C 1
ATOM 2160 O O . PHE B 1 104 ? 6.207 17 -0.5 1 97.5 104 PHE B O 1
ATOM 2167 N N . ASP B 1 105 ? 4.359 16.422 0.623 1 97.19 105 ASP B N 1
ATOM 2168 C CA . ASP B 1 105 ? 4.977 15.188 1.103 1 97.19 105 ASP B CA 1
ATOM 2169 C C . ASP B 1 105 ? 5.367 14.281 -0.061 1 97.19 105 ASP B C 1
ATOM 2171 O O . ASP B 1 105 ? 6.43 13.656 -0.035 1 97.19 105 ASP B O 1
ATOM 2175 N N . HIS B 1 106 ? 4.574 14.211 -1.096 1 97.69 106 HIS B N 1
ATOM 2176 C CA . HIS B 1 106 ? 4.879 13.406 -2.271 1 97.69 106 HIS B CA 1
ATOM 2177 C C . HIS B 1 106 ? 6.02 14.016 -3.078 1 97.69 106 HIS B C 1
ATOM 2179 O O . HIS B 1 106 ? 6.84 13.289 -3.648 1 97.69 106 HIS B O 1
ATOM 2185 N N . ILE B 1 107 ? 6.062 15.273 -3.105 1 97.5 107 ILE B N 1
ATOM 2186 C CA . ILE B 1 107 ? 7.16 15.953 -3.779 1 97.5 107 ILE B CA 1
ATOM 2187 C C . ILE B 1 107 ? 8.477 15.625 -3.078 1 97.5 107 ILE B C 1
ATOM 2189 O O . ILE B 1 107 ? 9.469 15.289 -3.73 1 97.5 107 ILE B O 1
ATOM 2193 N N . VAL B 1 108 ? 8.484 15.727 -1.82 1 97.56 108 VAL B N 1
ATOM 2194 C CA . VAL B 1 108 ? 9.672 15.414 -1.027 1 97.56 108 VAL B CA 1
ATOM 2195 C C . VAL B 1 108 ? 10.109 13.977 -1.294 1 97.56 108 VAL B C 1
ATOM 2197 O O . VAL B 1 108 ? 11.297 13.711 -1.489 1 97.56 108 VAL B O 1
ATOM 2200 N N . TRP B 1 109 ? 9.172 13.117 -1.308 1 97.31 109 TRP B N 1
ATOM 2201 C CA . TRP B 1 109 ? 9.484 11.711 -1.541 1 97.31 109 TRP B CA 1
ATOM 2202 C C . TRP B 1 109 ? 10.086 11.516 -2.928 1 97.31 109 TRP B C 1
ATOM 2204 O O . TRP B 1 109 ? 11.062 10.773 -3.088 1 97.31 109 TRP B O 1
ATOM 2214 N N . ALA B 1 110 ? 9.5 12.141 -3.941 1 96.94 110 ALA B N 1
ATOM 2215 C CA . ALA B 1 110 ? 10 12.023 -5.305 1 96.94 110 ALA B CA 1
ATOM 2216 C C . ALA B 1 110 ? 11.469 12.43 -5.383 1 96.94 110 ALA B C 1
ATOM 2218 O O . ALA B 1 110 ? 12.258 11.805 -6.098 1 96.94 110 ALA B O 1
ATOM 2219 N N . GLY B 1 111 ? 11.781 13.461 -4.664 1 96.56 111 GLY B N 1
ATOM 2220 C CA . GLY B 1 111 ? 13.18 13.867 -4.594 1 96.56 111 GLY B CA 1
ATOM 2221 C C . GLY B 1 111 ? 14.055 12.867 -3.873 1 96.56 111 GLY B C 1
ATOM 2222 O O . GLY B 1 111 ? 15.172 12.578 -4.316 1 96.56 111 GLY B O 1
ATOM 2223 N N . ARG B 1 112 ? 13.5 12.336 -2.846 1 94.88 112 ARG B N 1
ATOM 2224 C CA . ARG B 1 112 ? 14.258 11.414 -2.01 1 94.88 112 ARG B CA 1
ATOM 2225 C C . ARG B 1 112 ? 14.633 10.148 -2.787 1 94.88 112 ARG B C 1
ATOM 2227 O O . ARG B 1 112 ? 15.75 9.641 -2.66 1 94.88 112 ARG B O 1
ATOM 2234 N N . VAL B 1 113 ? 13.719 9.68 -3.646 1 94.12 113 VAL B N 1
ATOM 2235 C CA . VAL B 1 113 ? 13.977 8.422 -4.336 1 94.12 113 VAL B CA 1
ATOM 2236 C C . VAL B 1 113 ? 14.633 8.695 -5.688 1 94.12 113 VAL B C 1
ATOM 2238 O O . VAL B 1 113 ? 14.92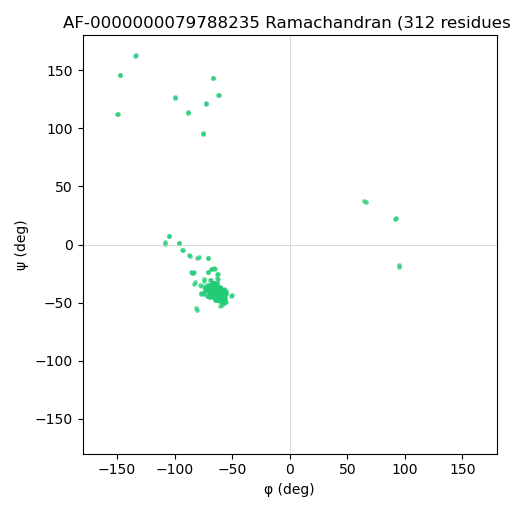2 7.766 -6.441 1 94.12 113 VAL B O 1
ATOM 2241 N N . GLY B 1 114 ? 14.781 9.984 -6.07 1 94.38 114 GLY B N 1
ATOM 2242 C CA . GLY B 1 114 ? 15.523 10.359 -7.266 1 94.38 114 GLY B CA 1
ATOM 2243 C C . GLY B 1 114 ? 14.656 10.453 -8.508 1 94.38 114 GLY B C 1
ATOM 2244 O O . GLY B 1 114 ? 15.148 10.32 -9.625 1 94.38 114 GLY B O 1
ATOM 2245 N N . LEU B 1 115 ? 13.383 10.633 -8.297 1 96.12 115 LEU B N 1
ATOM 2246 C CA . LEU B 1 115 ? 12.484 10.781 -9.43 1 96.12 115 LEU B CA 1
ATOM 2247 C C . LEU B 1 115 ? 12.477 12.219 -9.938 1 96.12 115 LEU B C 1
ATOM 2249 O O . LEU B 1 115 ? 12.125 12.477 -11.094 1 96.12 115 LEU B O 1
ATOM 2253 N N . ALA B 1 116 ? 12.828 13.109 -9.047 1 95.5 116 ALA B N 1
ATOM 2254 C CA . ALA B 1 116 ? 12.859 14.531 -9.391 1 95.5 116 ALA B CA 1
ATOM 2255 C C . ALA B 1 116 ? 13.961 15.25 -8.625 1 95.5 116 ALA B C 1
ATOM 2257 O O . ALA B 1 116 ? 14.312 14.859 -7.508 1 95.5 116 ALA B O 1
ATOM 2258 N N . VAL B 1 117 ? 14.469 16.172 -9.289 1 95.5 117 VAL B N 1
ATOM 2259 C CA . VAL B 1 117 ? 15.414 17.062 -8.617 1 95.5 117 VAL B CA 1
ATOM 2260 C C . VAL B 1 117 ? 14.664 18.219 -7.965 1 95.5 117 VAL B C 1
ATOM 2262 O O . VAL B 1 117 ? 14.047 19.031 -8.656 1 95.5 117 VAL B O 1
ATOM 2265 N N . ILE B 1 118 ? 14.727 18.203 -6.711 1 96.94 118 ILE B N 1
ATOM 2266 C CA . ILE B 1 118 ? 13.969 19.234 -6.012 1 96.94 118 ILE B CA 1
ATOM 2267 C C . ILE B 1 118 ? 14.836 19.844 -4.914 1 96.94 118 ILE B C 1
ATOM 2269 O O . ILE B 1 118 ? 15.891 19.312 -4.566 1 96.94 118 ILE B O 1
ATOM 2273 N N . ASP B 1 119 ? 14.445 21.016 -4.43 1 97.56 119 ASP B N 1
ATOM 2274 C CA . ASP B 1 119 ? 15.008 21.609 -3.217 1 97.56 119 ASP B CA 1
ATOM 2275 C C . ASP B 1 119 ? 14.469 20.906 -1.969 1 97.56 119 ASP B C 1
ATOM 2277 O O . ASP B 1 119 ? 13.43 21.297 -1.438 1 97.56 119 ASP B O 1
ATOM 2281 N N . LYS B 1 120 ? 15.219 19.984 -1.516 1 93.62 120 LYS B N 1
ATOM 2282 C CA . LYS B 1 120 ? 14.758 19.125 -0.43 1 93.62 120 LYS B CA 1
ATOM 2283 C C . LYS B 1 120 ? 14.453 19.938 0.824 1 93.62 120 LYS B C 1
ATOM 2285 O O . LYS B 1 120 ? 13.484 19.656 1.535 1 93.62 120 LYS B O 1
ATOM 2290 N N . ASP B 1 121 ? 15.227 20.828 1.143 1 95.88 121 ASP B N 1
ATOM 2291 C CA . ASP B 1 121 ? 15.031 21.641 2.34 1 95.88 121 ASP B CA 1
ATOM 2292 C C . ASP B 1 121 ? 13.75 22.469 2.24 1 95.88 121 ASP B C 1
ATOM 2294 O O . ASP B 1 121 ? 12.953 22.516 3.182 1 95.88 121 ASP B O 1
ATOM 2298 N N . LYS B 1 122 ? 13.594 23.094 1.106 1 97.31 122 LYS B N 1
ATOM 2299 C CA . LYS B 1 122 ? 12.414 23.938 0.907 1 97.31 122 LYS B CA 1
ATOM 2300 C C . LYS B 1 122 ? 11.133 23.109 1.038 1 97.31 122 LYS B C 1
ATOM 2302 O O . LYS B 1 122 ? 10.273 23.422 1.86 1 97.31 122 LYS B O 1
ATOM 2307 N N . TRP B 1 123 ? 11.125 22.078 0.296 1 97.19 123 TRP B N 1
ATOM 2308 C CA . TRP B 1 123 ? 9.906 21.281 0.262 1 97.19 123 TRP B CA 1
ATOM 2309 C C . TRP B 1 123 ? 9.719 20.516 1.567 1 97.19 123 TRP B C 1
ATOM 2311 O O . TRP B 1 123 ? 8.586 20.297 2.014 1 97.19 123 TRP B O 1
ATOM 2321 N N . GLY B 1 124 ? 10.773 20.062 2.135 1 97.19 124 GLY B N 1
ATOM 2322 C CA . GLY B 1 124 ? 10.711 19.406 3.436 1 97.19 124 GLY B CA 1
ATOM 2323 C C . GLY B 1 124 ? 10.148 20.312 4.52 1 97.19 124 GLY B C 1
ATOM 2324 O O . GLY B 1 124 ? 9.289 19.891 5.301 1 97.19 124 GLY B O 1
ATOM 2325 N N . ASN B 1 125 ? 10.602 21.516 4.496 1 97.44 125 ASN B N 1
ATOM 2326 C CA . ASN B 1 125 ? 10.133 22.484 5.48 1 97.44 125 ASN B CA 1
ATOM 2327 C C . ASN B 1 125 ? 8.656 22.812 5.285 1 97.44 125 ASN B C 1
ATOM 2329 O O . ASN B 1 125 ? 7.91 22.922 6.254 1 97.44 125 ASN B O 1
ATOM 2333 N N . LEU B 1 126 ? 8.312 22.984 4.066 1 97.44 126 LEU B N 1
ATOM 2334 C CA . LEU B 1 126 ? 6.914 23.281 3.77 1 97.44 126 LEU B CA 1
ATOM 2335 C C . LEU B 1 126 ? 6.012 22.141 4.223 1 97.44 126 LEU B C 1
ATOM 2337 O O . LEU B 1 126 ? 4.988 22.375 4.871 1 97.44 126 LEU B O 1
ATOM 2341 N N . SER B 1 127 ? 6.445 20.938 3.838 1 97.44 127 SER B N 1
ATOM 2342 C CA . SER B 1 127 ? 5.691 19.766 4.262 1 97.44 127 SER B CA 1
ATOM 2343 C C . SER B 1 127 ? 5.543 19.719 5.777 1 97.44 127 SER B C 1
ATOM 2345 O O . SER B 1 127 ? 4.445 19.5 6.297 1 97.44 127 SER B O 1
ATOM 2347 N N . ALA B 1 128 ? 6.543 20.016 6.469 1 97.19 128 ALA B N 1
ATOM 2348 C CA . ALA B 1 128 ? 6.539 19.969 7.93 1 97.19 128 ALA B CA 1
ATOM 2349 C C . ALA B 1 128 ? 5.609 21.031 8.508 1 97.19 128 ALA B C 1
ATOM 2351 O O . ALA B 1 128 ? 4.898 20.781 9.484 1 97.19 128 ALA B O 1
ATOM 2352 N N . ARG B 1 129 ? 5.629 22.156 7.965 1 98 129 ARG B N 1
ATOM 2353 C CA . ARG B 1 129 ? 4.781 23.25 8.438 1 98 129 ARG B CA 1
ATOM 2354 C C . ARG B 1 129 ? 3.305 22.906 8.289 1 98 129 ARG B C 1
ATOM 2356 O O . ARG B 1 129 ? 2.514 23.109 9.211 1 98 129 ARG B O 1
ATOM 2363 N N . PHE B 1 130 ? 3.016 22.438 7.156 1 98.25 130 PHE B N 1
ATOM 2364 C CA . PHE B 1 130 ? 1.622 22.078 6.938 1 98.25 130 PHE B CA 1
ATOM 2365 C C . PHE B 1 130 ? 1.214 20.938 7.863 1 98.25 130 PHE B C 1
ATOM 2367 O O . PHE B 1 130 ? 0.082 20.891 8.352 1 98.25 130 PHE B O 1
ATOM 2374 N N . TRP B 1 131 ? 2.084 20.047 8.031 1 96.75 131 TRP B N 1
ATOM 2375 C CA . TRP B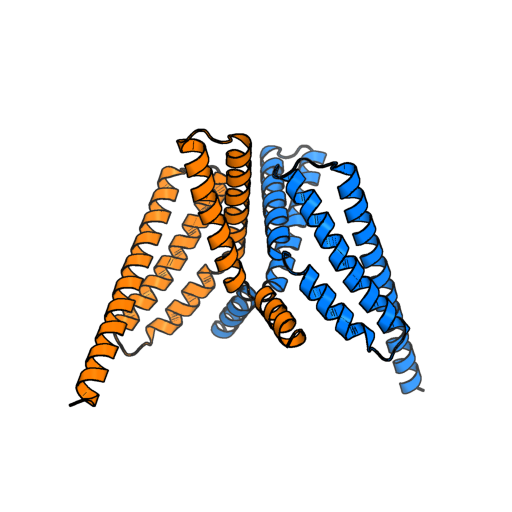 1 131 ? 1.806 18.969 8.969 1 96.75 131 TRP B CA 1
ATOM 2376 C C . TRP B 1 131 ? 1.566 19.5 10.375 1 96.75 131 TRP B C 1
ATOM 2378 O O . TRP B 1 131 ? 0.638 19.078 11.062 1 96.75 131 TRP B O 1
ATOM 2388 N N . MET B 1 132 ? 2.326 20.422 10.766 1 97.88 132 MET B N 1
ATOM 2389 C CA . MET B 1 132 ? 2.205 21 12.102 1 97.88 132 MET B CA 1
ATOM 2390 C C . MET B 1 132 ? 0.856 21.688 12.273 1 97.88 132 MET B C 1
ATOM 2392 O O . MET B 1 132 ? 0.212 21.562 13.32 1 97.88 132 MET B O 1
ATOM 2396 N N . VAL B 1 133 ? 0.519 22.391 11.305 1 98.12 133 VAL B N 1
ATOM 2397 C CA . VAL B 1 133 ? -0.761 23.094 11.352 1 98.12 133 VAL B CA 1
ATOM 2398 C C . VAL B 1 133 ? -1.896 22.078 11.516 1 98.12 133 VAL B C 1
ATOM 2400 O O . VAL B 1 133 ? -2.832 22.312 12.289 1 98.12 133 VAL B O 1
ATOM 2403 N N . THR B 1 134 ? -1.799 21.016 10.797 1 96.69 134 THR B N 1
ATOM 2404 C CA . THR B 1 134 ? -2.805 19.969 10.914 1 96.69 134 THR B CA 1
ATOM 2405 C C . THR B 1 134 ? -2.898 19.469 12.359 1 96.69 134 THR B C 1
ATOM 2407 O O . THR B 1 134 ? -3.998 19.312 12.891 1 96.69 134 THR B O 1
ATOM 2410 N N . ILE B 1 135 ? -1.833 19.297 12.93 1 96.25 135 ILE B N 1
ATOM 2411 C CA . ILE B 1 135 ? -1.78 18.797 14.305 1 96.25 135 ILE B CA 1
ATOM 2412 C C . ILE B 1 135 ? -2.438 19.797 15.242 1 96.25 135 ILE B C 1
ATOM 2414 O O . ILE B 1 135 ? -3.254 19.422 16.094 1 96.25 135 ILE B O 1
ATOM 2418 N N . ILE B 1 136 ? -2.086 20.969 15.07 1 98.06 136 ILE B N 1
ATOM 2419 C CA . ILE B 1 136 ? -2.621 22.031 15.922 1 98.06 136 ILE B CA 1
ATOM 2420 C C . ILE B 1 136 ? -4.141 22.078 15.781 1 98.06 136 ILE B C 1
ATOM 2422 O O . ILE B 1 136 ? -4.859 22.125 16.781 1 98.06 136 ILE B O 1
ATOM 2426 N N . LEU B 1 137 ? -4.625 22.094 14.594 1 98 137 LEU B N 1
ATOM 2427 C CA . LEU B 1 137 ? -6.062 22.156 14.344 1 98 137 LEU B CA 1
ATOM 2428 C C . LEU B 1 137 ? -6.77 20.938 14.945 1 98 137 LEU B C 1
ATOM 2430 O O . LEU B 1 137 ? -7.855 21.078 15.516 1 98 137 LEU B O 1
ATOM 2434 N N . ASN B 1 138 ? -6.188 19.844 14.82 1 96.56 138 ASN B N 1
ATOM 2435 C CA . ASN B 1 138 ? -6.773 18.641 15.383 1 96.56 138 ASN B CA 1
ATOM 2436 C C . ASN B 1 138 ? -6.797 18.688 16.906 1 96.56 138 ASN B C 1
ATOM 2438 O O . ASN B 1 138 ? -7.758 18.234 17.531 1 96.56 138 ASN B O 1
ATOM 2442 N N . ILE B 1 139 ? -5.797 19.203 17.469 1 97.38 139 ILE B N 1
ATOM 2443 C CA . ILE B 1 139 ? -5.738 19.328 18.922 1 97.38 139 ILE B CA 1
ATOM 2444 C C . ILE B 1 139 ? -6.832 20.266 19.406 1 97.38 139 ILE B C 1
ATOM 2446 O O . ILE B 1 139 ? -7.535 19.984 20.375 1 97.38 139 ILE B O 1
ATOM 2450 N N . ILE B 1 140 ? -6.934 21.359 18.75 1 97.69 140 ILE B N 1
ATOM 2451 C CA . ILE B 1 140 ? -7.973 22.328 19.078 1 97.69 140 ILE B CA 1
ATOM 2452 C C . ILE B 1 140 ? -9.344 21.672 19 1 97.69 140 ILE B C 1
ATOM 2454 O O . ILE B 1 140 ? -10.172 21.828 19.906 1 97.69 140 ILE B O 1
ATOM 2458 N N . ARG B 1 141 ? -9.562 20.984 17.906 1 97.12 141 ARG B N 1
ATOM 2459 C CA . ARG B 1 141 ? -10.836 20.312 17.719 1 97.12 141 ARG B CA 1
ATOM 2460 C C . ARG B 1 141 ? -11.086 19.297 18.828 1 97.12 141 ARG B C 1
ATOM 2462 O O . ARG B 1 141 ? -12.18 19.25 19.406 1 97.12 141 ARG B O 1
ATOM 2469 N N . ASP B 1 142 ? -10.117 18.531 19.109 1 96.94 142 ASP B N 1
ATOM 2470 C CA . ASP B 1 142 ? -10.258 17.5 20.141 1 96.94 142 ASP B CA 1
ATOM 2471 C C . ASP B 1 142 ? -10.523 18.109 21.5 1 96.94 142 ASP B C 1
ATOM 2473 O O . ASP B 1 142 ? -11.383 17.625 22.25 1 96.94 142 ASP B O 1
ATOM 2477 N N . LEU B 1 143 ? -9.789 19.141 21.859 1 97.06 143 LEU B N 1
ATOM 2478 C CA . LEU B 1 143 ? -10 19.828 23.141 1 97.06 143 LEU B CA 1
ATOM 2479 C C . LEU B 1 143 ? -11.406 20.406 23.203 1 97.06 143 LEU B C 1
ATOM 2481 O O . LEU B 1 143 ? -12.07 20.312 24.25 1 97.06 143 LEU B O 1
ATOM 2485 N N . TYR B 1 144 ? -11.828 21 22.141 1 96 144 TYR B N 1
ATOM 2486 C CA . TYR B 1 144 ? -13.164 21.562 22.078 1 96 144 TYR B CA 1
ATOM 2487 C C . TYR B 1 144 ? -14.227 20.5 22.328 1 96 144 TYR B C 1
ATOM 2489 O O . TYR B 1 144 ? -15.164 20.719 23.094 1 96 144 TYR B O 1
ATOM 2497 N N . GLU B 1 145 ? -14.055 19.406 21.656 1 95 145 GLU B N 1
ATOM 2498 C CA . GLU B 1 145 ? -15.023 18.312 21.812 1 95 145 GLU B CA 1
ATOM 2499 C C . GLU B 1 145 ? -14.992 17.75 23.219 1 95 145 GLU B C 1
ATOM 2501 O O . GLU B 1 145 ? -16.047 17.438 23.797 1 95 145 GLU B O 1
ATOM 2506 N N . ILE B 1 146 ? -13.836 17.625 23.766 1 95.5 146 ILE B N 1
ATOM 2507 C CA . ILE B 1 146 ? -13.688 17.062 25.094 1 95.5 146 ILE B CA 1
ATOM 2508 C C . ILE B 1 146 ? -14.328 18 26.125 1 95.5 146 ILE B C 1
ATOM 2510 O O . ILE B 1 146 ? -15.078 17.547 27 1 95.5 146 ILE B O 1
ATOM 2514 N N . VAL B 1 147 ? -14.094 19.266 26.031 1 94.25 147 VAL B N 1
ATOM 2515 C CA . VAL B 1 147 ? -14.672 20.25 26.938 1 94.25 147 VAL B CA 1
ATOM 2516 C C . VAL B 1 147 ? -16.188 20.25 26.797 1 94.25 147 VAL B C 1
ATOM 2518 O O . VAL B 1 147 ? -16.906 20.344 27.797 1 94.25 147 VAL B O 1
ATOM 2521 N N . GLY B 1 148 ? -16.672 20.188 25.562 1 90.94 148 GLY B N 1
ATOM 2522 C CA . GLY B 1 148 ? -18.109 20.109 25.328 1 90.94 148 GLY B CA 1
ATOM 2523 C C . GLY B 1 148 ? -18.766 18.922 26.016 1 90.94 148 GLY B C 1
ATOM 2524 O O . GLY B 1 148 ? -19.828 19.047 26.609 1 90.94 148 GLY B O 1
ATOM 2525 N N . ILE B 1 149 ? -18.125 17.781 25.938 1 91.44 149 ILE B N 1
ATOM 2526 C CA . ILE B 1 149 ? -18.641 16.562 26.547 1 91.44 149 ILE B CA 1
ATOM 2527 C C . ILE B 1 149 ? -18.609 16.688 28.062 1 91.44 149 ILE B C 1
ATOM 2529 O O . ILE B 1 149 ? -19.562 16.281 28.75 1 91.44 149 ILE B O 1
ATOM 2533 N N . LEU B 1 150 ? -17.531 17.234 28.562 1 90.56 150 LEU B N 1
ATOM 2534 C CA . LEU B 1 150 ? -17.406 17.391 30 1 90.56 150 LEU B CA 1
ATOM 2535 C C . LEU B 1 150 ? -18.469 18.344 30.547 1 90.56 150 LEU B C 1
ATOM 2537 O O . LEU B 1 150 ? -19.062 18.094 31.594 1 90.56 150 LEU B O 1
ATOM 2541 N N . PHE B 1 151 ? -18.734 19.359 29.875 1 89.62 151 PHE B N 1
ATOM 2542 C CA . PHE B 1 151 ? -19.719 20.344 30.312 1 89.62 151 PHE B CA 1
ATOM 2543 C C . PHE B 1 151 ? -21.125 19.75 30.234 1 89.62 151 PHE B C 1
ATOM 2545 O O . PHE B 1 151 ? -21.969 20.031 31.094 1 89.62 151 PHE B O 1
ATOM 2552 N N . SER B 1 152 ? -21.438 19 29.203 1 88.88 152 SER B N 1
ATOM 2553 C CA . SER B 1 152 ? -22.75 18.375 29.078 1 88.88 152 SER B CA 1
ATOM 2554 C C . SER B 1 152 ? -22.984 17.359 30.188 1 88.88 152 SER B C 1
ATOM 2556 O O . SER B 1 152 ? -24.094 17.219 30.688 1 88.88 152 SER B O 1
ATOM 2558 N N . GLU B 1 153 ? -21.969 16.656 30.516 1 86.69 153 GLU B N 1
ATOM 2559 C CA . GLU B 1 153 ? -22.078 15.68 31.594 1 86.69 153 GLU B CA 1
ATOM 2560 C C . GLU B 1 153 ? -22.328 16.359 32.938 1 86.69 153 GLU B C 1
ATOM 2562 O O . GLU B 1 153 ? -23.109 15.859 33.75 1 86.69 153 GLU B O 1
ATOM 2567 N N . ILE B 1 154 ? -21.719 17.453 33.188 1 84.69 154 ILE B N 1
ATOM 2568 C CA . ILE B 1 154 ? -21.891 18.203 34.406 1 84.69 154 ILE B CA 1
ATOM 2569 C C . ILE B 1 154 ? -23.312 18.781 34.469 1 84.69 154 ILE B C 1
ATOM 2571 O O . ILE B 1 154 ? -23.938 18.797 35.531 1 84.69 154 ILE B O 1
ATOM 2575 N N . ARG B 1 155 ? -23.891 19.156 33.406 1 85.38 155 ARG B N 1
ATOM 2576 C CA . ARG B 1 155 ? -25.234 19.688 33.344 1 85.38 155 ARG B CA 1
ATOM 2577 C C . ARG B 1 155 ? -26.266 18.594 33.594 1 85.38 155 ARG B C 1
ATOM 2579 O O . ARG B 1 155 ? -27.297 18.828 34.219 1 85.38 155 ARG B O 1
ATOM 2586 N N . LEU B 1 156 ? -26.047 17.359 33.094 1 79 156 LEU B N 1
ATOM 2587 C CA . LEU B 1 156 ? -26.969 16.25 33.281 1 79 156 LEU B CA 1
ATOM 2588 C C . LEU B 1 156 ? -26.953 15.773 34.75 1 79 156 LEU B C 1
ATOM 2590 O O . LEU B 1 156 ? -27.938 15.203 35.219 1 79 156 LEU B O 1
ATOM 2594 N N . ARG B 1 157 ? -25.953 16.062 35.25 1 81.25 157 ARG B N 1
ATOM 2595 C CA . ARG B 1 157 ? -25.828 15.609 36.625 1 81.25 157 ARG B CA 1
ATOM 2596 C C . ARG B 1 157 ? -26.453 16.609 37.594 1 81.25 157 ARG B C 1
ATOM 2598 O O . ARG B 1 157 ? -26.859 16.234 38.719 1 81.25 157 ARG B O 1
ATOM 2605 N N . ASN B 1 158 ? -26.594 17.828 37.281 1 75.19 158 ASN B N 1
ATOM 2606 C CA . ASN B 1 158 ? -27.266 18.812 38.125 1 75.19 158 ASN B CA 1
ATOM 2607 C C . ASN B 1 158 ? -28.75 18.953 37.75 1 75.19 158 ASN B C 1
ATOM 2609 O O . ASN B 1 158 ? -29.578 19.312 38.594 1 75.19 158 ASN B O 1
#

Foldseek 3Di:
DVVVVVVVVVVLVVDLVSVLVVLVVLLVVLVVVLVVCVVVVPDPVSSVVSVVSSLVSLVVSLVSCVVVLVVLQVVLVVLCPDPDPLSSCLSNVLSNLVSVLSVLVVVLNCCVVPVDPDDNVVSVVVSVVSVVSSVVSVVSNVVVVVVVVVVVVVVVVD/DVVVVVVVVVVLVVDLVSVLVVLVVLLVVLVVVLVVCVVVVPDPVSSVVSVVSSLVSLVVSLVSCVPVLVVLQVVLVVLCPDPDPLSSCLSNVLSNLVSVLSVLVVVLNCCVVPVDPDDNVVSVVVSVVSVVSSVVSVVSNVVVVVVVVVVVVVVVVD

pLDDT: mean 94.02, std 6.28, range [56.38, 98.38]